Protein AF-A0A8J4FFZ5-F1 (afdb_monomer_lite)

Radius of gyration: 35.69 Å; chains: 1; bounding box: 91×95×77 Å

pLDDT: mean 73.42, std 21.86, range [36.28, 98.69]

Organism: NCBI:txid1737510

Secondary structure (DSSP, 8-state):
-------------PPPP----------------------------------------PPPPEEEEEEEEEBPTT-HHHHHHHHHHHHHHHHHHHTSTT--EEEEEEEE-SS-TTEEEEEEEESSHHHHHHHHTSHHHHHHHHHHGGGBSS--EEEEEEEETTEEEEE----SS--S--GGGGS---TTS-------------GGG--HHHHHHHHHHHHHHHHGGGS-------PPPPPPP---PPPPPPPPHHHHHHHHHHHHHHHHHHHHHHTT-

InterPro domains:
  IPR011008 Dimeric alpha-beta barrel [SSF54909] (64-157)

Foldseek 3Di:
DDDDDDDDDDDDDDDDDDDPPPPPPDDDDPDDPDDPDPDDPPDPPDPPPDPPDDDPDDWQKKKKKKKKFAFDPPLQVVLVVLLVVLVVVVVVCVPDPPLFWDDWDKDQDPVRNRMIMIITMGSDVVSVVCSCPPPVNVVSVVSNVVGTPDPIDMWMFIDTPNDTHDTPPPPDPPDPDDPVVLPDPDPPPCDDPPPPPPPVPPPVPPPVVVVVVVVVVVVVVVVVVPPDDDDDDDDDDDDDDDDDDDDDDDDDPVVVVVVVVVVCCVPVVVVVVVVVD

Sequence (277 aa):
QVLSRQPSHLRSAEALPKRNISISSSRLHPQQMAAIGTGRCSLPSRQRLSVVAAHRVRSQKQVAVSRTLIAKKDHEAQVASLAGEIMKWTEQESQVAGKGIVAFDCVRDGWEANTFHFWERYVSTEAFGAHTTAPQMVELLEKLQPHLEKPIGMSLYTYENGRIGPVAIQAGPKGEGGLDDATGASGAAGGASYKQTSGAFDLTKVDEHEEARREQLLLSSMGQAAAGKGAGTHQSVEKADEKAKARSPLPSLQAVLSFADAVKESVLGPLCKLLRH

Structure (mmCIF, N/CA/C/O backbone):
data_AF-A0A8J4FFZ5-F1
#
_entry.id   AF-A0A8J4FFZ5-F1
#
loop_
_atom_site.group_PDB
_atom_site.id
_atom_site.type_symbol
_atom_site.label_atom_id
_atom_site.label_alt_id
_atom_site.label_comp_id
_atom_site.label_asym_id
_atom_site.label_entity_id
_atom_site.label_seq_id
_atom_site.pdbx_PDB_ins_code
_atom_site.Cartn_x
_atom_site.Cartn_y
_atom_site.Cartn_z
_atom_site.occupancy
_atom_site.B_iso_or_equiv
_atom_site.auth_seq_id
_atom_site.auth_comp_id
_atom_site.auth_asym_id
_atom_site.auth_atom_id
_atom_site.pdbx_PDB_model_num
ATOM 1 N N . GLN A 1 1 ? -33.630 51.145 7.020 1.00 48.03 1 GLN A N 1
ATOM 2 C CA . GLN A 1 1 ? -32.974 51.543 5.754 1.00 48.03 1 GLN A CA 1
ATOM 3 C C . GLN A 1 1 ? -32.181 50.326 5.285 1.00 48.03 1 GLN A C 1
ATOM 5 O O . GLN A 1 1 ? -31.173 50.020 5.892 1.00 48.03 1 GLN A O 1
ATOM 10 N N . VAL A 1 2 ? -32.778 49.365 4.576 1.00 45.41 2 VAL A N 1
ATOM 11 C CA . VAL A 1 2 ? -33.038 49.316 3.119 1.00 45.41 2 VAL A CA 1
ATOM 12 C C . VAL A 1 2 ? -31.797 49.644 2.288 1.00 45.41 2 VAL A C 1
ATOM 14 O O . VAL A 1 2 ? -31.450 50.813 2.186 1.00 45.41 2 VAL A O 1
ATOM 17 N N . LEU A 1 3 ? -31.189 48.599 1.707 1.00 49.31 3 LEU A N 1
ATOM 18 C CA . LEU A 1 3 ? -30.696 48.454 0.318 1.00 49.31 3 LEU A CA 1
ATOM 19 C C . LEU A 1 3 ? -29.832 47.171 0.281 1.00 49.31 3 LEU A C 1
ATOM 21 O O . LEU A 1 3 ? -28.784 47.108 0.904 1.00 49.31 3 LEU A O 1
ATOM 25 N N . SER A 1 4 ? -30.341 46.033 -0.201 1.00 53.19 4 SER A N 1
ATOM 26 C CA . SER A 1 4 ? -30.491 45.674 -1.622 1.00 53.19 4 SER A CA 1
ATOM 27 C C . SER A 1 4 ? -29.160 45.644 -2.376 1.00 53.19 4 SER A C 1
ATOM 29 O O . SER A 1 4 ? -28.629 46.698 -2.717 1.00 53.19 4 SER A O 1
ATOM 31 N N . ARG A 1 5 ? -28.680 44.431 -2.694 1.00 52.09 5 ARG A N 1
ATOM 32 C CA . ARG A 1 5 ? -28.385 43.989 -4.073 1.00 52.09 5 ARG A CA 1
ATOM 33 C C . ARG A 1 5 ? -27.867 42.547 -4.095 1.00 52.09 5 ARG A C 1
ATOM 35 O O . ARG A 1 5 ? -26.777 42.256 -3.618 1.00 52.09 5 ARG A O 1
ATOM 42 N N . GLN A 1 6 ? -28.661 41.664 -4.700 1.00 48.53 6 GLN A N 1
ATOM 43 C CA . GLN A 1 6 ? -28.165 40.446 -5.344 1.00 48.53 6 GLN A CA 1
ATOM 44 C C . GLN A 1 6 ? -27.408 40.808 -6.631 1.00 48.53 6 GLN A C 1
ATOM 46 O O . GLN A 1 6 ? -27.657 41.869 -7.214 1.00 48.53 6 GLN A O 1
ATOM 51 N N . PRO A 1 7 ? -26.586 39.879 -7.138 1.00 58.12 7 PRO A N 1
ATOM 52 C CA . PRO A 1 7 ? -26.790 39.485 -8.524 1.00 58.12 7 PRO A CA 1
ATOM 53 C C . PRO A 1 7 ? -26.865 37.968 -8.723 1.00 58.12 7 PRO A C 1
ATOM 55 O O . PRO A 1 7 ? -26.019 37.183 -8.303 1.00 58.12 7 PRO A O 1
ATOM 58 N N . SER A 1 8 ? -27.917 37.616 -9.446 1.00 50.00 8 SER A N 1
ATOM 59 C CA . SER A 1 8 ? -28.197 36.380 -10.153 1.00 50.00 8 SER A CA 1
ATOM 60 C C . SER A 1 8 ? -27.184 36.093 -11.266 1.00 50.00 8 SER A C 1
ATOM 62 O O . SER A 1 8 ? -27.054 36.890 -12.195 1.00 50.00 8 SER A O 1
ATOM 64 N N . HIS A 1 9 ? -26.593 34.897 -11.263 1.00 50.88 9 HIS A N 1
ATOM 65 C CA . HIS A 1 9 ? -26.086 34.266 -12.482 1.00 50.88 9 HIS A CA 1
ATOM 66 C C . HIS A 1 9 ? -26.632 32.842 -12.610 1.00 50.88 9 HIS A C 1
ATOM 68 O O . HIS A 1 9 ? -26.041 31.861 -12.174 1.00 50.88 9 HIS A O 1
ATOM 74 N N . LEU A 1 10 ? -27.796 32.776 -13.257 1.00 48.72 10 LEU A N 1
ATOM 75 C CA . LEU A 1 10 ? -28.249 31.644 -14.056 1.00 48.72 10 LEU A CA 1
ATOM 76 C C . LEU A 1 10 ? -27.268 31.440 -15.218 1.00 48.72 10 LEU A C 1
ATOM 78 O O . LEU A 1 10 ? -27.151 32.323 -16.069 1.00 48.72 10 LEU A O 1
ATOM 82 N N . ARG A 1 11 ? -26.618 30.275 -15.299 1.00 47.22 11 ARG A N 1
ATOM 83 C CA . ARG A 1 11 ? -26.102 29.741 -16.566 1.00 47.22 11 ARG A CA 1
ATOM 84 C C . ARG A 1 11 ? -26.317 28.231 -16.655 1.00 47.22 11 ARG A C 1
ATOM 86 O O . ARG A 1 11 ? -25.696 27.455 -15.945 1.00 47.22 11 ARG A O 1
ATOM 93 N N . SER A 1 12 ? -27.225 27.909 -17.572 1.00 44.62 12 SER A N 1
ATOM 94 C CA . SER A 1 12 ? -27.163 26.834 -18.563 1.00 44.62 12 SER A CA 1
ATOM 95 C C . SER A 1 12 ? -27.012 25.396 -18.073 1.00 44.62 12 SER A C 1
ATOM 97 O O . SER A 1 12 ? -25.917 24.887 -17.867 1.00 44.62 12 SER A O 1
ATOM 99 N N . ALA A 1 13 ? -28.160 24.715 -18.033 1.00 45.59 13 ALA A N 1
ATOM 100 C CA . ALA A 1 13 ? -28.254 23.272 -18.172 1.00 45.59 13 ALA A CA 1
ATOM 101 C C . ALA A 1 13 ? -27.730 22.855 -19.556 1.00 45.59 13 ALA A C 1
ATOM 103 O O . ALA A 1 13 ? -28.338 23.168 -20.582 1.00 45.59 13 ALA A O 1
ATOM 104 N N . GLU A 1 14 ? -26.593 22.167 -19.576 1.00 50.50 14 GLU A N 1
ATOM 105 C CA . GLU A 1 14 ? -26.046 21.536 -20.771 1.00 50.50 14 GLU A CA 1
ATOM 106 C C . GLU A 1 14 ? -26.671 20.144 -20.932 1.00 50.50 14 GLU A C 1
ATOM 108 O O . GLU A 1 14 ? -26.666 19.310 -20.023 1.00 50.50 14 GLU A O 1
ATOM 113 N N . ALA A 1 15 ? -27.296 19.935 -22.086 1.00 49.12 15 ALA A N 1
ATOM 114 C CA . ALA A 1 15 ? -28.036 18.736 -22.428 1.00 49.12 15 ALA A CA 1
ATOM 115 C C . ALA A 1 15 ? -27.091 17.542 -22.645 1.00 49.12 15 ALA A C 1
ATOM 117 O O . ALA A 1 15 ? -26.240 17.550 -23.531 1.00 49.12 15 ALA A O 1
ATOM 118 N N . LEU A 1 16 ? -27.295 16.481 -21.865 1.00 55.34 16 LEU A N 1
ATOM 119 C CA . LEU A 1 16 ? -26.649 15.184 -22.055 1.00 55.34 16 LEU A CA 1
ATOM 120 C C . LEU A 1 16 ? -27.113 14.526 -23.372 1.00 55.34 16 LEU A C 1
ATOM 122 O O . LEU A 1 16 ? -28.322 14.395 -23.596 1.00 55.34 16 LEU A O 1
ATOM 126 N N . PRO A 1 17 ? -26.198 14.031 -24.226 1.00 57.34 17 PRO A N 1
ATOM 127 C CA . PRO A 1 17 ? -26.570 13.248 -25.396 1.00 57.34 17 PRO A CA 1
ATOM 128 C C . PRO A 1 17 ? -27.047 11.849 -24.977 1.00 57.34 17 PRO A C 1
ATOM 130 O O . PRO A 1 17 ? -26.294 11.044 -24.427 1.00 57.34 17 PRO A O 1
ATOM 133 N N . LYS A 1 18 ? -28.311 11.540 -25.286 1.00 53.31 18 LYS A N 1
ATOM 134 C CA . LYS A 1 18 ? -28.883 10.189 -25.199 1.00 53.31 18 LYS A CA 1
ATOM 135 C C . LYS A 1 18 ? -28.132 9.263 -26.161 1.00 53.31 18 LYS A C 1
ATOM 137 O O . LYS A 1 18 ? -28.370 9.284 -27.367 1.00 53.31 18 LYS A O 1
ATOM 142 N N . ARG A 1 19 ? -27.221 8.440 -25.637 1.00 50.22 19 ARG A N 1
ATOM 143 C CA . ARG A 1 19 ? -26.627 7.327 -26.389 1.00 50.22 19 ARG A CA 1
ATOM 144 C C . ARG A 1 19 ? -27.656 6.201 -26.498 1.00 50.22 19 ARG A C 1
ATOM 146 O O . ARG A 1 19 ? -27.961 5.533 -25.516 1.00 50.22 19 ARG A O 1
ATOM 153 N N . ASN A 1 20 ? -28.180 6.011 -27.707 1.00 44.06 20 ASN A N 1
ATOM 154 C CA . ASN A 1 20 ? -28.927 4.824 -28.112 1.00 44.06 20 ASN A CA 1
ATOM 155 C C . ASN A 1 20 ? -27.996 3.605 -28.053 1.00 44.06 20 ASN A C 1
ATOM 157 O O . ASN A 1 20 ? -27.170 3.404 -28.941 1.00 44.06 20 ASN A O 1
ATOM 161 N N . ILE A 1 21 ? -28.129 2.788 -27.009 1.00 44.31 21 ILE A N 1
ATOM 162 C CA . ILE A 1 21 ? -27.531 1.453 -26.963 1.00 44.31 21 ILE A CA 1
ATOM 163 C C . ILE A 1 21 ? -28.495 0.520 -27.700 1.00 44.31 21 ILE A C 1
ATOM 165 O O . ILE A 1 21 ? -29.467 0.020 -27.140 1.00 44.31 21 ILE A O 1
ATOM 169 N N . SER A 1 22 ? -28.243 0.331 -28.994 1.00 44.94 22 SER A N 1
ATOM 170 C CA . SER A 1 22 ? -28.874 -0.718 -29.793 1.00 44.94 22 SER A CA 1
ATOM 171 C C . SER A 1 22 ? -28.268 -2.064 -29.391 1.00 44.94 22 SER A C 1
ATOM 173 O O . SER A 1 22 ? -27.228 -2.461 -29.914 1.00 44.94 22 SER A O 1
ATOM 175 N N . ILE A 1 23 ? -28.915 -2.766 -28.461 1.00 42.19 23 ILE A N 1
ATOM 176 C CA . ILE A 1 23 ? -28.622 -4.170 -28.158 1.00 42.19 23 ILE A CA 1
ATOM 177 C C . ILE A 1 23 ? -29.220 -5.010 -29.290 1.00 42.19 23 ILE A C 1
ATOM 179 O O . ILE A 1 23 ? -30.418 -5.292 -29.326 1.00 42.19 23 ILE A O 1
ATOM 183 N N . SER A 1 24 ? -28.381 -5.383 -30.252 1.00 40.72 24 SER A N 1
ATOM 184 C CA . SER A 1 24 ? -28.707 -6.364 -31.282 1.00 40.72 24 SER A CA 1
ATOM 185 C C . SER A 1 24 ? -28.783 -7.753 -30.644 1.00 40.72 24 SER A C 1
ATOM 187 O O . SER A 1 24 ? -27.795 -8.470 -30.504 1.00 40.72 24 SER A O 1
ATOM 189 N N . SER A 1 25 ? -30.001 -8.120 -30.241 1.00 42.28 25 SER A N 1
ATOM 190 C CA . SER A 1 25 ? -30.384 -9.471 -29.830 1.00 42.28 25 SER A CA 1
ATOM 191 C C . SER A 1 25 ? -30.153 -10.437 -30.996 1.00 42.28 25 SER A C 1
ATOM 193 O O . SER A 1 25 ? -30.940 -10.518 -31.943 1.00 42.28 25 SER A O 1
ATOM 195 N N . SER A 1 26 ? -29.014 -11.126 -30.972 1.00 45.81 26 SER A N 1
ATOM 196 C CA . SER A 1 26 ? -28.704 -12.193 -31.915 1.00 45.81 26 SER A CA 1
ATOM 197 C C . SER A 1 26 ? -29.514 -13.422 -31.509 1.00 45.81 26 SER A C 1
ATOM 199 O O . SER A 1 26 ? -29.306 -14.014 -30.453 1.00 45.81 26 SER A O 1
ATOM 201 N N . ARG A 1 27 ? -30.475 -13.773 -32.367 1.00 44.97 27 ARG A N 1
ATOM 202 C CA . ARG A 1 27 ? -31.289 -14.989 -32.303 1.00 44.97 27 ARG A CA 1
ATOM 203 C C . ARG A 1 27 ? -30.407 -16.217 -32.079 1.00 44.97 27 ARG A C 1
ATOM 205 O O . ARG A 1 27 ? -29.682 -16.636 -32.983 1.00 44.97 27 ARG A O 1
ATOM 212 N N . LEU A 1 28 ? -30.549 -16.825 -30.906 1.00 40.19 28 LEU A N 1
ATOM 213 C CA . LEU A 1 28 ? -30.152 -18.205 -30.666 1.00 40.19 28 LEU A CA 1
ATOM 214 C C . LEU A 1 28 ? -30.977 -19.101 -31.596 1.00 40.19 28 LEU A C 1
ATOM 216 O O . LEU A 1 28 ? -32.194 -19.221 -31.454 1.00 40.19 28 LEU A O 1
ATOM 220 N N . HIS A 1 29 ? -30.307 -19.692 -32.581 1.00 39.81 29 HIS A N 1
ATOM 221 C CA . HIS A 1 29 ? -30.846 -20.815 -33.332 1.00 39.81 29 HIS A CA 1
ATOM 222 C C . HIS A 1 29 ? -30.808 -22.061 -32.435 1.00 39.81 29 HIS A C 1
ATOM 224 O O . HIS A 1 29 ? -29.745 -22.375 -31.895 1.00 39.81 29 HIS A O 1
ATOM 230 N N . PRO A 1 30 ? -31.913 -22.811 -32.294 1.00 49.06 30 PRO A N 1
ATOM 231 C CA . PRO A 1 30 ? -31.882 -24.136 -31.698 1.00 49.06 30 PRO A CA 1
ATOM 232 C C . PRO A 1 30 ? -31.347 -25.119 -32.746 1.00 49.06 30 PRO A C 1
ATOM 234 O O . PRO A 1 30 ? -32.108 -25.720 -33.503 1.00 49.06 30 PRO A O 1
ATOM 237 N N . GLN A 1 31 ? -30.022 -25.255 -32.836 1.00 44.53 31 GLN A N 1
ATOM 238 C CA . GLN A 1 31 ? -29.402 -26.262 -33.693 1.00 44.53 31 GLN A CA 1
ATOM 239 C C . GLN A 1 31 ? -29.127 -27.535 -32.884 1.00 44.53 31 GLN A C 1
ATOM 241 O O . GLN A 1 31 ? -28.187 -27.618 -32.105 1.00 44.53 31 GLN A O 1
ATOM 246 N N . GLN A 1 32 ? -30.033 -28.495 -33.077 1.00 44.25 32 GLN A N 1
ATOM 247 C CA . GLN A 1 32 ? -29.782 -29.934 -33.180 1.00 44.25 32 GLN A CA 1
ATOM 248 C C . GLN A 1 32 ? -28.820 -30.563 -32.156 1.00 44.25 32 GLN A C 1
ATOM 250 O O . GLN A 1 32 ? -27.608 -30.622 -32.338 1.00 44.25 32 GLN A O 1
ATOM 255 N N . MET A 1 33 ? -29.427 -31.195 -31.149 1.00 44.69 33 MET A N 1
ATOM 256 C CA . MET A 1 33 ? -28.855 -32.330 -30.423 1.00 44.69 33 MET A CA 1
ATOM 257 C C . MET A 1 33 ? -28.586 -33.475 -31.413 1.00 44.69 33 MET A C 1
ATOM 259 O O . MET A 1 33 ? -29.479 -34.264 -31.724 1.00 44.69 33 MET A O 1
ATOM 263 N N . ALA A 1 34 ? -27.363 -33.549 -31.933 1.00 45.81 34 ALA A N 1
ATOM 264 C CA . ALA A 1 34 ? -26.887 -34.686 -32.705 1.00 45.81 34 ALA A CA 1
ATOM 265 C C . ALA A 1 34 ? -26.174 -35.680 -31.777 1.00 45.81 34 ALA A C 1
ATOM 267 O O . ALA A 1 34 ? -25.195 -35.354 -31.111 1.00 45.81 34 ALA A O 1
ATOM 268 N N . ALA A 1 35 ? -26.745 -36.882 -31.752 1.00 46.56 35 ALA A N 1
ATOM 269 C CA . ALA A 1 35 ? -26.226 -38.169 -31.312 1.00 46.56 35 ALA A CA 1
ATOM 270 C C . ALA A 1 35 ? -24.746 -38.224 -30.885 1.00 46.56 35 ALA A C 1
ATOM 272 O O . ALA A 1 35 ? -23.829 -37.994 -31.674 1.00 46.56 35 ALA A O 1
ATOM 273 N N . ILE A 1 36 ? -24.541 -38.684 -29.647 1.00 46.84 36 ILE A N 1
ATOM 274 C CA . ILE A 1 36 ? -23.272 -39.186 -29.115 1.00 46.84 36 ILE A CA 1
ATOM 275 C C . ILE A 1 36 ? -22.910 -40.452 -29.901 1.00 46.84 36 ILE A C 1
ATOM 277 O O . ILE A 1 36 ? -23.232 -41.576 -29.523 1.00 46.84 36 ILE A O 1
ATOM 281 N N . GLY A 1 37 ? -22.287 -40.251 -31.058 1.00 42.19 37 GLY A N 1
ATOM 282 C CA . GLY A 1 37 ? -21.585 -41.293 -31.780 1.00 42.19 37 GLY A CA 1
ATOM 283 C C . GLY A 1 37 ? -20.295 -41.619 -31.040 1.00 42.19 37 GLY A C 1
ATOM 284 O O . GLY A 1 37 ? -19.511 -40.730 -30.712 1.00 42.19 37 GLY A O 1
ATOM 285 N N . THR A 1 38 ? -20.065 -42.906 -30.805 1.00 52.16 38 THR A N 1
ATOM 286 C CA . THR A 1 38 ? -18.801 -43.518 -30.379 1.00 52.16 38 THR A CA 1
ATOM 287 C C . THR A 1 38 ? -17.712 -43.326 -31.446 1.00 52.16 38 THR A C 1
ATOM 289 O O . THR A 1 38 ? -17.243 -44.276 -32.075 1.00 52.16 38 THR A O 1
ATOM 292 N N . GLY A 1 39 ? -17.338 -42.071 -31.693 1.00 41.47 39 GLY A N 1
ATOM 293 C CA . GLY A 1 39 ? -16.244 -41.673 -32.563 1.00 41.47 39 GLY A CA 1
ATOM 294 C C . GLY A 1 39 ? -14.927 -41.876 -31.832 1.00 41.47 39 GLY A C 1
ATOM 295 O O . GLY A 1 39 ? -14.607 -41.161 -30.887 1.00 41.47 39 GLY A O 1
ATOM 296 N N . ARG A 1 40 ? -14.164 -42.879 -32.264 1.00 45.56 40 ARG A N 1
ATOM 297 C CA . ARG A 1 40 ? -12.776 -43.090 -31.848 1.00 45.56 40 ARG A CA 1
ATOM 298 C C . ARG A 1 40 ? -11.997 -41.794 -32.091 1.00 45.56 40 ARG A C 1
ATOM 300 O O . ARG A 1 40 ? -11.837 -41.395 -33.241 1.00 45.56 40 ARG A O 1
ATOM 307 N N . CYS A 1 41 ? -11.504 -41.159 -31.029 1.00 43.56 41 CYS A N 1
ATOM 308 C CA . CYS A 1 41 ? -10.546 -40.063 -31.124 1.00 43.56 41 CYS A CA 1
ATOM 309 C C . CYS A 1 41 ? -9.277 -40.577 -31.822 1.00 43.56 41 CYS A C 1
ATOM 311 O O . CYS A 1 41 ? -8.391 -41.139 -31.179 1.00 43.56 41 CYS A O 1
ATOM 313 N N . SER A 1 42 ? -9.184 -40.421 -33.143 1.00 51.25 42 SER A N 1
ATOM 314 C CA . SER A 1 42 ? -7.918 -40.558 -33.851 1.00 51.25 42 SER A CA 1
ATOM 315 C C . SER A 1 42 ? -7.045 -39.386 -33.423 1.00 51.25 42 SER A C 1
ATOM 317 O O . SER A 1 42 ? -7.251 -38.256 -33.867 1.00 51.25 42 SER A O 1
ATOM 319 N N . LEU A 1 43 ? -6.108 -39.642 -32.511 1.00 55.75 43 LEU A N 1
ATOM 320 C CA . LEU A 1 43 ? -5.067 -38.684 -32.165 1.00 55.75 43 LEU A CA 1
ATOM 321 C C . LEU A 1 43 ? -4.360 -38.284 -33.471 1.00 55.75 43 LEU A C 1
ATOM 323 O O . LEU A 1 43 ? -3.820 -39.171 -34.140 1.00 55.75 43 LEU A O 1
ATOM 327 N N . PRO A 1 44 ? -4.374 -37.001 -33.874 1.00 58.06 44 PRO A N 1
ATOM 328 C CA . PRO A 1 44 ? -3.609 -36.573 -35.030 1.00 58.06 44 PRO A CA 1
ATOM 329 C C . PRO A 1 44 ? -2.144 -36.948 -34.794 1.00 58.06 44 PRO A C 1
ATOM 331 O O . PRO A 1 44 ? -1.590 -36.724 -33.714 1.00 58.06 44 PRO A O 1
ATOM 334 N N . SER A 1 45 ? -1.545 -37.587 -35.798 1.00 62.66 45 SER A N 1
ATOM 335 C CA . SER A 1 45 ? -0.134 -37.967 -35.845 1.00 62.66 45 SER A CA 1
ATOM 336 C C . SER A 1 45 ? 0.744 -36.876 -35.233 1.00 62.66 45 SER A C 1
ATOM 338 O O . SER A 1 45 ? 0.598 -35.719 -35.623 1.00 62.66 45 SER A O 1
ATOM 340 N N . ARG A 1 46 ? 1.639 -37.249 -34.304 1.00 56.22 46 ARG A N 1
ATOM 341 C CA . ARG A 1 46 ? 2.629 -36.392 -33.622 1.00 56.22 46 ARG A CA 1
ATOM 342 C C . ARG A 1 46 ? 3.266 -35.363 -34.572 1.00 56.22 46 ARG A C 1
ATOM 344 O O . ARG A 1 46 ? 4.349 -35.595 -35.106 1.00 56.22 46 ARG A O 1
ATOM 351 N N . GLN A 1 47 ? 2.640 -34.205 -34.746 1.00 56.72 47 GLN A N 1
ATOM 352 C CA . GLN A 1 47 ? 3.304 -33.046 -35.315 1.00 56.72 47 GLN A CA 1
ATOM 353 C C . GLN A 1 47 ? 4.212 -32.512 -34.211 1.00 56.72 47 GLN A C 1
ATOM 355 O O . GLN A 1 47 ? 3.754 -32.069 -33.158 1.00 56.72 47 GLN A O 1
ATOM 360 N N . ARG A 1 48 ? 5.524 -32.666 -34.408 1.00 60.97 48 ARG A N 1
ATOM 361 C CA . ARG A 1 48 ? 6.539 -32.065 -33.542 1.00 60.97 48 ARG A CA 1
ATOM 362 C C . ARG A 1 48 ? 6.317 -30.554 -33.560 1.00 60.97 48 ARG A C 1
ATOM 364 O O . ARG A 1 48 ? 6.556 -29.924 -34.583 1.00 60.97 48 ARG A O 1
ATOM 371 N N . LEU A 1 49 ? 5.885 -29.989 -32.434 1.00 59.59 49 LEU A N 1
ATOM 372 C CA . LEU A 1 49 ? 5.968 -28.552 -32.187 1.00 59.59 49 LEU A CA 1
ATOM 373 C C . LEU A 1 49 ? 7.442 -28.144 -32.325 1.00 59.59 49 LEU A C 1
ATOM 375 O O . LEU A 1 49 ? 8.260 -28.474 -31.465 1.00 59.59 49 LEU A O 1
ATOM 379 N N . SER A 1 50 ? 7.802 -27.486 -33.427 1.00 62.72 50 SER A N 1
ATOM 380 C CA . SER A 1 50 ? 9.105 -26.847 -33.574 1.00 62.72 50 SER A CA 1
ATOM 381 C C . SER A 1 50 ? 9.015 -25.454 -32.960 1.00 62.72 50 SER A C 1
ATOM 383 O O . SER A 1 50 ? 8.336 -24.561 -33.460 1.00 62.72 50 SER A O 1
ATOM 385 N N . VAL A 1 51 ? 9.681 -25.262 -31.824 1.00 62.31 51 VAL A N 1
ATOM 386 C CA . VAL A 1 51 ? 9.874 -23.925 -31.257 1.00 62.31 51 VAL A CA 1
ATOM 387 C C . VAL A 1 51 ? 10.884 -23.208 -32.153 1.00 62.31 51 VAL A C 1
ATOM 389 O O . VAL A 1 51 ? 12.076 -23.490 -32.083 1.00 62.31 51 VAL A O 1
ATOM 392 N N . VAL A 1 52 ? 10.404 -22.333 -33.040 1.00 68.25 52 VAL A N 1
ATOM 393 C CA . VAL A 1 52 ? 11.244 -21.638 -34.039 1.00 68.25 52 VAL A CA 1
ATOM 394 C C . VAL A 1 52 ? 12.049 -20.490 -33.410 1.00 68.25 52 VAL A C 1
ATOM 396 O O . VAL A 1 52 ? 13.127 -20.161 -33.893 1.00 68.25 52 VAL A O 1
ATOM 399 N N . ALA A 1 53 ? 11.581 -19.922 -32.294 1.00 53.97 53 ALA A N 1
ATOM 400 C CA . ALA A 1 53 ? 12.333 -18.956 -31.497 1.00 53.97 53 ALA A CA 1
ATOM 401 C C . ALA A 1 53 ? 11.788 -18.887 -30.062 1.00 53.97 53 ALA A C 1
ATOM 403 O O . ALA A 1 53 ? 10.605 -18.628 -29.851 1.00 53.97 53 ALA A O 1
ATOM 404 N N . ALA A 1 54 ? 12.652 -19.086 -29.065 1.00 58.69 54 ALA A N 1
ATOM 405 C CA . ALA A 1 54 ? 12.337 -18.803 -27.669 1.00 58.69 54 ALA A CA 1
ATOM 406 C C . ALA A 1 54 ? 12.881 -17.412 -27.322 1.00 58.69 54 ALA A C 1
ATOM 408 O O . ALA A 1 54 ? 14.070 -17.248 -27.051 1.00 58.69 54 ALA A O 1
ATOM 409 N N . HIS A 1 55 ? 12.025 -16.390 -27.353 1.00 63.19 55 HIS A N 1
ATOM 410 C CA . HIS A 1 55 ? 12.421 -15.066 -26.886 1.00 63.19 55 HIS A CA 1
ATOM 411 C C . HIS A 1 55 ? 12.372 -15.048 -25.356 1.00 63.19 55 HIS A C 1
ATOM 413 O O . HIS A 1 55 ? 11.297 -15.129 -24.757 1.00 63.19 55 HIS A O 1
ATOM 419 N N . ARG A 1 56 ? 13.536 -14.948 -24.703 1.00 63.72 56 ARG A N 1
ATOM 420 C CA . ARG A 1 56 ? 13.609 -14.758 -23.251 1.00 63.72 56 ARG A CA 1
ATOM 421 C C . ARG A 1 56 ? 13.088 -13.361 -22.929 1.00 63.72 56 ARG A C 1
ATOM 423 O O . ARG A 1 56 ? 13.840 -12.390 -22.950 1.00 63.72 56 ARG A O 1
ATOM 430 N N . VAL A 1 57 ? 11.795 -13.258 -22.641 1.00 68.94 57 VAL A N 1
ATOM 431 C CA . VAL A 1 57 ? 11.217 -12.040 -22.072 1.00 68.94 57 VAL A CA 1
ATOM 432 C C . VAL A 1 57 ? 11.922 -11.812 -20.739 1.00 68.94 57 VAL A C 1
ATOM 434 O O . VAL A 1 57 ? 11.863 -12.657 -19.844 1.00 68.94 57 VAL A O 1
ATOM 437 N N . ARG A 1 58 ? 12.676 -10.713 -20.628 1.00 74.38 58 ARG A N 1
ATOM 438 C CA . ARG A 1 58 ? 13.258 -10.316 -19.344 1.00 74.38 58 ARG A CA 1
ATOM 439 C C . ARG A 1 58 ? 12.098 -10.110 -18.383 1.00 74.38 58 ARG A C 1
ATOM 441 O O . ARG A 1 58 ? 11.186 -9.343 -18.679 1.00 74.38 58 ARG A O 1
ATOM 448 N N . SER A 1 59 ? 12.123 -10.824 -17.265 1.00 77.00 59 SER A N 1
ATOM 449 C CA . SER A 1 59 ? 11.111 -10.673 -16.234 1.00 77.00 59 SER A CA 1
ATOM 450 C C . SER A 1 59 ? 11.119 -9.234 -15.748 1.00 77.00 59 SER A C 1
ATOM 452 O O . SER A 1 59 ? 12.143 -8.752 -15.259 1.00 77.00 59 SER A O 1
ATOM 454 N N . GLN A 1 60 ? 10.002 -8.537 -15.921 1.00 85.94 60 GLN A N 1
ATOM 455 C CA . GLN A 1 60 ? 9.876 -7.176 -15.434 1.00 85.94 60 GLN A CA 1
ATOM 456 C C . GLN A 1 60 ? 9.864 -7.217 -13.906 1.00 85.94 60 GLN A C 1
ATOM 458 O O . GLN A 1 60 ? 9.005 -7.860 -13.302 1.00 85.94 60 GLN A O 1
ATOM 463 N N . LYS A 1 61 ? 10.847 -6.557 -13.297 1.00 91.94 61 LYS A N 1
ATOM 464 C CA . LYS A 1 61 ? 10.915 -6.382 -11.851 1.00 91.94 61 LYS A CA 1
ATOM 465 C C . LYS A 1 61 ? 9.833 -5.402 -11.425 1.00 91.94 61 LYS A C 1
ATOM 467 O O . LYS A 1 61 ? 9.819 -4.272 -11.897 1.00 91.94 61 LYS A O 1
ATOM 472 N N . GLN A 1 62 ? 8.941 -5.857 -10.560 1.00 95.31 62 GLN A N 1
ATOM 473 C CA . GLN A 1 62 ? 7.863 -5.065 -9.982 1.00 95.31 62 GLN A CA 1
ATOM 474 C C . GLN A 1 62 ? 8.138 -4.808 -8.500 1.00 95.31 62 GLN A C 1
ATOM 476 O O . GLN A 1 62 ? 8.992 -5.454 -7.883 1.00 95.31 62 GLN A O 1
ATOM 481 N N . VAL A 1 63 ? 7.392 -3.868 -7.933 1.00 95.88 63 VAL A N 1
ATOM 482 C CA . VAL A 1 63 ? 7.366 -3.603 -6.493 1.00 95.88 63 VAL A CA 1
ATOM 483 C C . VAL A 1 63 ? 6.046 -4.125 -5.952 1.00 95.88 63 VAL A C 1
ATOM 485 O O . VAL A 1 63 ? 4.997 -3.804 -6.504 1.00 95.88 63 VAL A O 1
ATOM 488 N N . ALA A 1 64 ? 6.100 -4.931 -4.896 1.00 97.31 64 ALA A N 1
ATOM 489 C CA . ALA A 1 64 ? 4.927 -5.304 -4.117 1.00 97.31 64 ALA A CA 1
ATOM 490 C C . ALA A 1 64 ? 4.978 -4.605 -2.759 1.00 97.31 64 ALA A C 1
ATOM 492 O O . ALA A 1 64 ? 6.049 -4.497 -2.160 1.00 97.31 64 ALA A O 1
ATOM 493 N N . VAL A 1 65 ? 3.836 -4.128 -2.280 1.00 97.44 65 VAL A N 1
ATOM 494 C CA . VAL A 1 65 ? 3.725 -3.402 -1.016 1.00 97.44 65 VAL A CA 1
ATOM 495 C C . VAL A 1 65 ? 2.613 -4.022 -0.191 1.00 97.44 65 VAL A C 1
ATOM 497 O O . VAL A 1 65 ? 1.520 -4.271 -0.692 1.00 97.44 65 VAL A O 1
ATOM 500 N N . SER A 1 66 ? 2.916 -4.273 1.078 1.00 97.44 66 SER A N 1
ATOM 501 C CA . SER A 1 66 ? 1.928 -4.626 2.090 1.00 97.44 66 SER A CA 1
ATOM 502 C C . SER A 1 66 ? 1.764 -3.432 3.020 1.00 97.44 66 SER A C 1
ATOM 504 O O . SER A 1 66 ? 2.742 -3.048 3.672 1.00 97.44 66 SER A O 1
ATOM 506 N N . ARG A 1 67 ? 0.560 -2.852 3.099 1.00 97.94 67 ARG A N 1
ATOM 507 C CA . ARG A 1 67 ? 0.229 -1.851 4.128 1.00 97.94 67 ARG A CA 1
ATOM 508 C C . ARG A 1 67 ? -0.708 -2.450 5.161 1.00 97.94 67 ARG A C 1
ATOM 510 O O . ARG A 1 67 ? -1.677 -3.109 4.804 1.00 97.94 67 ARG A O 1
ATOM 517 N N . THR A 1 68 ? -0.433 -2.194 6.430 1.00 98.44 68 THR A N 1
ATOM 518 C CA . THR A 1 68 ? -1.241 -2.670 7.551 1.00 98.44 68 THR A CA 1
ATOM 519 C C . THR A 1 68 ? -1.791 -1.477 8.314 1.00 98.44 68 THR A C 1
ATOM 521 O O . THR A 1 68 ? -1.035 -0.616 8.772 1.00 98.44 68 THR A O 1
ATOM 524 N N . LEU A 1 69 ? -3.112 -1.449 8.459 1.00 98.50 69 LEU A N 1
ATOM 525 C CA . LEU A 1 69 ? -3.841 -0.485 9.268 1.00 98.50 69 LEU A CA 1
ATOM 526 C C . LEU A 1 69 ? -4.417 -1.199 10.482 1.00 98.50 69 LEU A C 1
ATOM 528 O O . LEU A 1 69 ? -5.032 -2.251 10.336 1.00 98.50 69 LEU A O 1
ATOM 532 N N . ILE A 1 70 ? -4.263 -0.602 11.658 1.00 98.38 70 ILE A N 1
ATOM 533 C CA . ILE A 1 70 ? -4.884 -1.090 12.890 1.00 98.38 70 ILE A CA 1
ATOM 534 C C . ILE A 1 70 ? -5.832 0.006 13.358 1.00 98.38 70 ILE A C 1
ATOM 536 O O . ILE A 1 70 ? -5.385 1.082 13.759 1.00 98.38 70 ILE A O 1
ATOM 540 N N . ALA A 1 71 ? -7.135 -0.236 13.242 1.00 98.69 71 ALA A N 1
ATOM 541 C CA . ALA A 1 71 ? -8.168 0.696 13.663 1.00 98.69 71 ALA A CA 1
ATOM 542 C C . ALA A 1 71 ? -8.222 0.785 15.193 1.00 98.69 71 ALA A C 1
ATOM 544 O O . ALA A 1 71 ? -8.041 -0.214 15.897 1.00 98.69 71 ALA A O 1
ATOM 545 N N . LYS A 1 72 ? -8.516 1.983 15.707 1.00 98.62 72 LYS A N 1
ATOM 546 C CA . LYS A 1 72 ? -8.921 2.158 17.106 1.00 98.62 72 LYS A CA 1
ATOM 547 C C . LYS A 1 72 ? -10.210 1.378 17.366 1.00 98.62 72 LYS A C 1
ATOM 549 O O . LYS A 1 72 ? -11.005 1.145 16.455 1.00 98.62 72 LYS A O 1
ATOM 554 N N . LYS A 1 73 ? -10.438 1.046 18.635 1.00 98.06 73 LYS A N 1
ATOM 555 C CA . LYS A 1 73 ? -11.708 0.476 19.084 1.00 98.06 73 LYS A CA 1
ATOM 556 C C . LYS A 1 73 ? -12.874 1.388 18.674 1.00 98.06 73 LYS A C 1
ATOM 558 O O . LYS A 1 73 ? -12.778 2.602 18.852 1.00 98.06 73 LYS A O 1
ATOM 563 N N . ASP A 1 74 ? -13.936 0.796 18.134 1.00 98.00 74 ASP A N 1
ATOM 564 C CA . ASP A 1 74 ? -15.165 1.465 17.674 1.00 98.00 74 ASP A CA 1
ATOM 565 C C . ASP A 1 74 ? -14.984 2.366 16.428 1.00 98.00 74 ASP A C 1
ATOM 567 O O . ASP A 1 74 ? -15.892 3.113 16.055 1.00 98.00 74 ASP A O 1
ATOM 571 N N . HIS A 1 75 ? -13.815 2.316 15.773 1.00 98.62 75 HIS A N 1
ATOM 572 C CA . HIS A 1 75 ? -13.497 3.076 14.555 1.00 98.62 75 HIS A CA 1
ATOM 573 C C . HIS A 1 75 ? -13.393 2.190 13.295 1.00 98.62 75 HIS A C 1
ATOM 575 O O . HIS A 1 75 ? -13.017 2.662 12.218 1.00 98.62 75 HIS A O 1
ATOM 581 N N . GLU A 1 76 ? -13.710 0.898 13.397 1.00 98.19 76 GLU A N 1
ATOM 582 C CA . GLU A 1 76 ? -13.526 -0.086 12.327 1.00 98.19 76 GLU A CA 1
ATOM 583 C C . GLU A 1 76 ? -14.378 0.243 11.093 1.00 98.19 76 GLU A C 1
ATOM 585 O O . GLU A 1 76 ? -13.929 0.064 9.961 1.00 98.19 76 GLU A O 1
ATOM 590 N N . ALA A 1 77 ? -15.595 0.757 11.296 1.00 98.19 77 ALA A N 1
ATOM 591 C CA . ALA A 1 77 ? -16.499 1.130 10.210 1.00 98.19 77 ALA A CA 1
ATOM 592 C C . ALA A 1 77 ? -15.976 2.335 9.409 1.00 98.19 77 ALA A C 1
ATOM 594 O O . ALA A 1 77 ? -16.068 2.354 8.182 1.00 98.19 77 ALA A O 1
ATOM 595 N N . GLN A 1 78 ? -15.392 3.323 10.089 1.00 98.56 78 GLN A N 1
ATOM 596 C CA . GLN A 1 78 ? -14.811 4.513 9.469 1.00 98.56 78 GLN A CA 1
ATOM 597 C C . GLN A 1 78 ? -13.553 4.147 8.679 1.00 98.56 78 GLN A C 1
ATOM 599 O O . GLN A 1 78 ? -13.409 4.574 7.535 1.00 98.56 78 GLN A O 1
ATOM 604 N N . VAL A 1 79 ? -12.683 3.303 9.248 1.00 98.50 79 VAL A N 1
ATOM 605 C CA . VAL A 1 79 ? -11.502 2.784 8.541 1.00 98.50 79 VAL A CA 1
ATOM 606 C C . VAL A 1 79 ? -11.916 1.975 7.312 1.00 98.50 79 VAL A C 1
ATOM 608 O O . VAL A 1 79 ? -11.359 2.193 6.240 1.00 98.50 79 VAL A O 1
ATOM 611 N N . ALA A 1 80 ? -12.932 1.114 7.419 1.00 98.44 80 ALA A N 1
ATOM 612 C CA . ALA A 1 80 ? -13.456 0.366 6.276 1.00 98.44 80 ALA A CA 1
ATOM 613 C C . ALA A 1 80 ? -14.033 1.284 5.182 1.00 98.44 80 ALA A C 1
ATOM 615 O O . ALA A 1 80 ? -13.793 1.050 3.998 1.00 98.44 80 ALA A O 1
ATOM 616 N N . SER A 1 81 ? -14.756 2.344 5.563 1.00 98.50 81 SER A N 1
ATOM 617 C CA . SER A 1 81 ? -15.297 3.333 4.620 1.00 98.50 81 SER A CA 1
ATOM 618 C C . SER A 1 81 ? -14.183 4.054 3.859 1.00 98.50 81 SER A C 1
ATOM 620 O O . SER A 1 81 ? -14.194 4.076 2.629 1.00 98.50 81 SER A O 1
ATOM 622 N N . LEU A 1 82 ? -13.186 4.586 4.574 1.00 98.62 82 LEU A N 1
ATOM 623 C CA . LEU A 1 82 ? -12.044 5.279 3.969 1.00 98.62 82 LEU A CA 1
ATOM 624 C C . LEU A 1 82 ? -11.184 4.335 3.119 1.00 98.62 82 LEU A C 1
ATOM 626 O O . LEU A 1 82 ? -10.745 4.712 2.036 1.00 98.62 82 LEU A O 1
ATOM 630 N N . ALA A 1 83 ? -10.994 3.087 3.555 1.00 98.44 83 ALA A N 1
ATOM 631 C CA . ALA A 1 83 ? -10.335 2.065 2.749 1.00 98.44 83 ALA A CA 1
ATOM 632 C C . ALA A 1 83 ? -11.093 1.809 1.435 1.00 98.44 83 ALA A C 1
ATOM 634 O O . ALA A 1 83 ? -10.469 1.713 0.380 1.00 98.44 83 ALA A O 1
ATOM 635 N N . GLY A 1 84 ? -12.429 1.772 1.472 1.00 98.44 84 GLY A N 1
ATOM 636 C CA . GLY A 1 84 ? -13.270 1.676 0.278 1.00 98.44 84 GLY A CA 1
ATOM 637 C C . GLY A 1 84 ? -13.122 2.873 -0.669 1.00 98.44 84 GLY A C 1
ATOM 638 O O . GLY A 1 84 ? -13.069 2.691 -1.886 1.00 98.44 84 GLY A O 1
ATOM 639 N N . GLU A 1 85 ? -12.996 4.090 -0.136 1.00 98.56 85 GLU A N 1
ATOM 640 C CA . GLU A 1 85 ? -12.720 5.293 -0.935 1.00 98.56 85 GLU A CA 1
ATOM 641 C C . GLU A 1 85 ? -11.343 5.230 -1.611 1.00 98.56 85 GLU A C 1
ATOM 643 O O . GLU A 1 85 ? -11.244 5.487 -2.814 1.00 98.56 85 GLU A O 1
ATOM 648 N N . ILE A 1 86 ? -10.304 4.812 -0.875 1.00 98.50 86 ILE A N 1
ATOM 649 C CA . ILE A 1 86 ? -8.948 4.604 -1.411 1.00 98.50 86 ILE A CA 1
ATOM 650 C C . ILE A 1 86 ? -8.965 3.565 -2.536 1.00 98.50 86 ILE A C 1
ATOM 652 O O . ILE A 1 86 ? -8.377 3.800 -3.593 1.00 98.50 86 ILE A O 1
ATOM 656 N N . MET A 1 87 ? -9.654 2.439 -2.332 1.00 98.50 87 MET A N 1
ATOM 657 C CA . MET A 1 87 ? -9.798 1.378 -3.331 1.00 98.50 87 MET A CA 1
ATOM 658 C C . MET A 1 87 ? -10.474 1.896 -4.602 1.00 98.50 87 MET A C 1
ATOM 660 O O . MET A 1 87 ? -9.932 1.744 -5.694 1.00 98.50 87 MET A O 1
ATOM 664 N N . LYS A 1 88 ? -11.621 2.570 -4.464 1.00 98.56 88 LYS A N 1
ATOM 665 C CA . LYS A 1 88 ? -12.387 3.110 -5.593 1.00 98.56 88 LYS A CA 1
ATOM 666 C C . LYS A 1 88 ? -11.587 4.131 -6.400 1.00 98.56 88 LYS A C 1
ATOM 668 O O . LYS A 1 88 ? -11.617 4.111 -7.628 1.00 98.56 88 LYS A O 1
ATOM 673 N N . TRP A 1 89 ? -10.886 5.039 -5.724 1.00 98.44 89 TRP A N 1
ATOM 674 C CA . TRP A 1 89 ? -10.032 6.015 -6.398 1.00 98.44 89 TRP A CA 1
ATOM 675 C C . TRP A 1 89 ? -8.836 5.339 -7.082 1.00 98.44 89 TRP A C 1
ATOM 677 O O . TRP A 1 89 ? -8.539 5.631 -8.239 1.00 98.44 89 TRP A O 1
ATOM 687 N N . THR A 1 90 ? -8.189 4.383 -6.413 1.00 98.38 90 THR A N 1
ATOM 688 C CA . THR A 1 90 ? -7.041 3.664 -6.981 1.00 98.38 90 THR A CA 1
ATOM 689 C C . THR A 1 90 ? -7.433 2.815 -8.188 1.00 98.38 90 THR A C 1
ATOM 691 O O . THR A 1 90 ? -6.683 2.750 -9.159 1.00 98.38 90 THR A O 1
ATOM 694 N N . GLU A 1 91 ? -8.625 2.218 -8.182 1.00 98.19 91 GLU A N 1
ATOM 695 C CA . GLU A 1 91 ? -9.174 1.515 -9.339 1.00 98.19 91 GLU A CA 1
ATOM 696 C C . GLU A 1 91 ? -9.304 2.456 -10.545 1.00 98.19 91 GLU A C 1
ATOM 698 O O . GLU A 1 91 ? -8.869 2.104 -11.641 1.00 98.19 91 GLU A O 1
ATOM 703 N N . GLN A 1 92 ? -9.812 3.677 -10.351 1.00 98.25 92 GLN A N 1
ATOM 704 C CA . GLN A 1 92 ? -9.904 4.684 -11.415 1.00 98.25 92 GLN A CA 1
ATOM 705 C C . GLN A 1 92 ? -8.521 5.091 -11.936 1.00 98.25 92 GLN A C 1
ATOM 707 O O . GLN A 1 92 ? -8.305 5.129 -13.147 1.00 98.25 92 GLN A O 1
ATOM 712 N N . GLU A 1 93 ? -7.568 5.335 -11.034 1.00 97.94 93 GLU A N 1
ATOM 713 C CA . GLU A 1 93 ? -6.185 5.663 -11.395 1.00 97.94 93 GLU A CA 1
ATOM 714 C C . GLU A 1 93 ? -5.490 4.514 -12.135 1.00 97.94 93 GLU A C 1
ATOM 716 O O . GLU A 1 93 ? -4.702 4.761 -13.046 1.00 97.94 93 GLU A O 1
ATOM 721 N N . SER A 1 94 ? -5.802 3.257 -11.807 1.00 97.56 94 SER A N 1
ATOM 722 C CA . SER A 1 94 ? -5.212 2.090 -12.477 1.00 97.56 94 SER A CA 1
ATOM 723 C C . SER A 1 94 ? -5.563 2.010 -13.969 1.00 97.56 94 SER A C 1
ATOM 725 O O . SER A 1 94 ? -4.792 1.460 -14.755 1.00 97.56 94 SER A O 1
ATOM 727 N N . GLN A 1 95 ? -6.687 2.612 -14.380 1.00 97.62 95 GLN A N 1
ATOM 728 C CA . GLN A 1 95 ? -7.114 2.679 -15.781 1.00 97.62 95 GLN A CA 1
ATOM 729 C C . GLN A 1 95 ? -6.398 3.781 -16.574 1.00 97.62 95 GLN A C 1
ATOM 731 O O . GLN A 1 95 ? -6.462 3.805 -17.805 1.00 97.62 95 GLN A O 1
ATOM 736 N N . VAL A 1 96 ? -5.715 4.710 -15.899 1.00 97.56 96 VAL A N 1
ATOM 737 C CA . VAL A 1 96 ? -4.994 5.802 -16.554 1.00 97.56 96 VAL A CA 1
ATOM 738 C C . VAL A 1 96 ? -3.640 5.295 -17.051 1.00 97.56 96 VAL A C 1
ATOM 740 O O . VAL A 1 96 ? -2.784 4.840 -16.287 1.00 97.56 96 VAL A O 1
ATOM 743 N N . ALA A 1 97 ? -3.426 5.404 -18.364 1.00 97.19 97 ALA A N 1
ATOM 744 C CA . ALA A 1 97 ? -2.185 4.982 -19.001 1.00 97.19 97 ALA A CA 1
ATOM 745 C C . ALA A 1 97 ? -0.963 5.667 -18.360 1.00 97.19 97 ALA A C 1
ATOM 747 O O . ALA A 1 97 ? -0.937 6.881 -18.167 1.00 97.19 97 ALA A O 1
ATOM 748 N N . GLY A 1 98 ? 0.061 4.873 -18.041 1.00 95.81 98 GLY A N 1
ATOM 749 C CA . GLY A 1 98 ? 1.313 5.361 -17.457 1.00 95.81 98 GLY A CA 1
ATOM 750 C C . GLY A 1 98 ? 1.345 5.442 -15.927 1.00 95.81 98 GLY A C 1
ATOM 751 O O . GLY A 1 98 ? 2.430 5.607 -15.381 1.00 95.81 98 GLY A O 1
ATOM 752 N N . LYS A 1 99 ? 0.223 5.251 -15.213 1.00 96.75 99 LYS A N 1
ATOM 753 C CA . LYS A 1 99 ? 0.224 5.243 -13.734 1.00 96.75 99 LYS A CA 1
ATOM 754 C C . LYS A 1 99 ? 0.945 4.044 -13.128 1.00 96.75 99 LYS A C 1
ATOM 756 O O . LYS A 1 99 ? 1.460 4.133 -12.020 1.00 96.75 99 LYS A O 1
ATOM 761 N N . GLY A 1 100 ? 1.006 2.927 -13.853 1.00 96.94 100 GLY A N 1
ATOM 762 C CA . GLY A 1 100 ? 1.838 1.792 -13.463 1.00 96.94 100 GLY A CA 1
ATOM 763 C C . GLY A 1 100 ? 1.347 1.022 -12.231 1.00 96.94 100 GLY A C 1
ATOM 764 O O . GLY A 1 100 ? 2.149 0.334 -11.599 1.00 96.94 100 GLY A O 1
ATOM 765 N N . ILE A 1 101 ? 0.059 1.123 -11.898 1.00 98.25 101 ILE A N 1
ATOM 766 C CA . ILE A 1 101 ? -0.606 0.332 -10.855 1.00 98.25 101 ILE A CA 1
ATOM 767 C C . ILE A 1 101 ? -1.024 -1.004 -11.477 1.00 98.25 101 ILE A C 1
ATOM 769 O O . ILE A 1 101 ? -1.716 -1.026 -12.489 1.00 98.25 101 ILE A O 1
ATOM 773 N N . VAL A 1 102 ? -0.560 -2.116 -10.910 1.00 97.19 102 VAL A N 1
ATOM 774 C CA . VAL A 1 102 ? -0.777 -3.472 -11.447 1.00 97.19 102 VAL A CA 1
ATOM 775 C C . VAL A 1 102 ? -1.875 -4.206 -10.686 1.00 97.19 102 VAL A C 1
ATOM 777 O O . VAL A 1 102 ? -2.685 -4.895 -11.295 1.00 97.19 102 VAL A O 1
ATOM 780 N N . ALA A 1 103 ? -1.871 -4.096 -9.359 1.00 97.56 103 ALA A N 1
ATOM 781 C CA . ALA A 1 103 ? -2.891 -4.662 -8.483 1.00 97.56 103 ALA A CA 1
ATOM 782 C C . ALA A 1 103 ? -3.002 -3.793 -7.232 1.00 97.56 103 ALA A C 1
ATOM 784 O O . ALA A 1 103 ? -1.995 -3.237 -6.784 1.00 97.56 103 ALA A O 1
ATOM 785 N N . PHE A 1 104 ? -4.205 -3.674 -6.688 1.00 98.31 104 PHE A N 1
ATOM 786 C CA . PHE A 1 104 ? -4.457 -2.930 -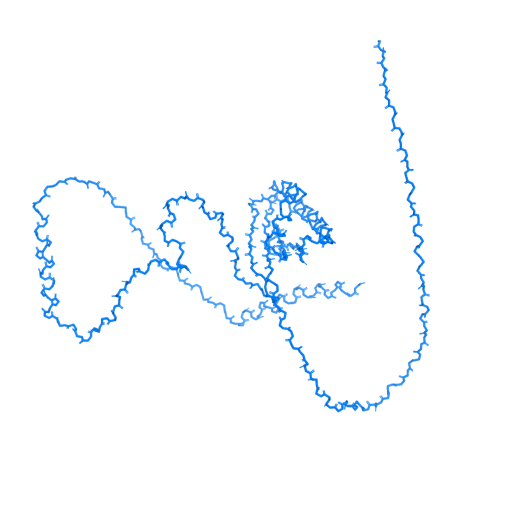5.465 1.00 98.31 104 PHE A CA 1
ATOM 787 C C . PHE A 1 104 ? -5.699 -3.514 -4.797 1.00 98.31 104 PHE A C 1
ATOM 789 O O . PHE A 1 104 ? -6.813 -3.305 -5.266 1.00 98.31 104 PHE A O 1
ATOM 796 N N . ASP A 1 105 ? -5.482 -4.278 -3.733 1.00 98.31 105 ASP A N 1
ATOM 797 C CA . ASP A 1 105 ? -6.514 -5.012 -3.011 1.00 98.31 105 ASP A CA 1
ATOM 798 C C . ASP A 1 105 ? -6.497 -4.618 -1.533 1.00 98.31 105 ASP A C 1
ATOM 800 O O . ASP A 1 105 ? -5.439 -4.317 -0.982 1.00 98.31 105 ASP A O 1
ATOM 804 N N . CYS A 1 106 ? -7.653 -4.659 -0.871 1.00 98.44 106 CYS A N 1
ATOM 805 C CA . CYS A 1 106 ? -7.772 -4.439 0.568 1.00 98.44 106 CYS A CA 1
ATOM 806 C C . CYS A 1 106 ? -8.614 -5.550 1.191 1.00 98.44 106 CYS A C 1
ATOM 808 O O . CYS A 1 106 ? -9.704 -5.863 0.709 1.00 98.44 106 CYS A O 1
ATOM 810 N N . VAL A 1 107 ? -8.102 -6.151 2.261 1.00 98.25 107 VAL A N 1
ATOM 811 C CA . VAL A 1 107 ? -8.745 -7.253 2.977 1.00 98.25 107 VAL A CA 1
ATOM 812 C C . VAL A 1 107 ? -8.762 -6.935 4.466 1.00 98.25 107 VAL A C 1
ATOM 814 O O . VAL A 1 107 ? -7.777 -6.458 5.026 1.00 98.25 107 VAL A O 1
ATOM 817 N N . ARG A 1 108 ? -9.890 -7.211 5.118 1.00 98.19 108 ARG A N 1
ATOM 818 C CA . ARG A 1 108 ? -9.999 -7.178 6.579 1.00 98.19 108 ARG A CA 1
ATOM 819 C C . ARG A 1 108 ? -9.478 -8.494 7.150 1.00 98.19 108 ARG A C 1
ATOM 821 O O . ARG A 1 108 ? -9.855 -9.554 6.650 1.00 98.19 108 ARG A O 1
ATOM 828 N N . ASP A 1 109 ? -8.642 -8.425 8.178 1.00 97.69 109 ASP A N 1
ATOM 829 C CA . ASP A 1 109 ? -8.102 -9.620 8.817 1.00 97.69 109 ASP A CA 1
ATOM 830 C C . ASP A 1 109 ? -9.219 -10.436 9.499 1.00 97.69 109 ASP A C 1
ATOM 832 O O . ASP A 1 109 ? -10.161 -9.890 10.082 1.00 97.69 109 ASP A O 1
ATOM 836 N N . GLY A 1 110 ? -9.153 -11.763 9.361 1.00 96.50 110 GLY A N 1
ATOM 837 C CA . GLY A 1 110 ? -10.161 -12.683 9.898 1.00 96.50 110 GLY A CA 1
ATOM 838 C C . GLY A 1 110 ? -9.973 -13.031 11.377 1.00 96.50 110 GLY A C 1
ATOM 839 O O . GLY A 1 110 ? -10.918 -13.494 12.014 1.00 96.50 110 GLY A O 1
ATOM 840 N N . TRP A 1 111 ? -8.774 -12.818 11.919 1.00 97.12 111 TRP A N 1
ATOM 841 C CA . TRP A 1 111 ? -8.407 -13.060 13.314 1.00 97.12 111 TRP A CA 1
ATOM 842 C C . TRP A 1 111 ? -8.470 -11.769 14.129 1.00 97.12 111 TRP A C 1
ATOM 844 O O . TRP A 1 111 ? -8.969 -11.775 15.253 1.00 97.12 111 TRP A O 1
ATOM 854 N N . GLU A 1 112 ? -8.016 -10.658 13.553 1.00 97.25 112 GLU A N 1
ATOM 855 C CA . GLU A 1 112 ? -8.028 -9.334 14.166 1.00 97.25 112 GLU A CA 1
ATOM 856 C C . GLU A 1 112 ? -9.028 -8.423 13.452 1.00 97.25 112 GLU A C 1
ATOM 858 O O . GLU A 1 112 ? -8.730 -7.765 12.458 1.00 97.25 112 GLU A O 1
ATOM 863 N N . ALA A 1 113 ? -10.248 -8.345 13.985 1.00 96.12 113 ALA A N 1
ATOM 864 C CA . ALA A 1 113 ? -11.337 -7.617 13.336 1.00 96.12 113 ALA A CA 1
ATOM 865 C C . ALA A 1 113 ? -11.055 -6.111 13.134 1.00 96.12 113 ALA A C 1
ATOM 867 O O . ALA A 1 113 ? -11.729 -5.477 12.324 1.00 96.12 113 ALA A O 1
ATOM 868 N N . ASN A 1 114 ? -10.105 -5.515 13.850 1.00 98.25 114 ASN A N 1
ATOM 869 C CA . ASN A 1 114 ? -9.700 -4.118 13.684 1.00 98.25 114 ASN A CA 1
ATOM 870 C C . ASN A 1 114 ? -8.506 -3.927 12.729 1.00 98.25 114 ASN A C 1
ATOM 872 O O . ASN A 1 114 ? -8.076 -2.790 12.530 1.00 98.25 114 ASN A O 1
ATOM 876 N N . THR A 1 115 ? -7.991 -4.995 12.122 1.00 98.56 115 THR A N 1
ATOM 877 C CA . THR A 1 115 ? -6.819 -4.953 11.246 1.00 98.56 115 THR A CA 1
ATOM 878 C C . THR A 1 115 ? -7.235 -5.045 9.774 1.00 98.56 115 THR A C 1
ATOM 880 O O . THR A 1 115 ? -8.070 -5.863 9.380 1.00 98.56 115 THR A O 1
ATOM 883 N N . PHE A 1 116 ? -6.651 -4.182 8.943 1.00 98.69 116 PHE A N 1
ATOM 884 C CA . PHE A 1 116 ? -6.861 -4.139 7.496 1.00 98.69 116 PHE A CA 1
ATOM 885 C C . PHE A 1 116 ? -5.515 -4.219 6.783 1.00 98.69 116 PHE A C 1
ATOM 887 O O . PHE A 1 116 ? -4.555 -3.548 7.170 1.00 98.69 116 PHE A O 1
ATOM 894 N N . HIS A 1 117 ? -5.463 -5.005 5.714 1.00 98.38 117 HIS A N 1
ATOM 895 C CA . HIS A 1 117 ? -4.276 -5.217 4.901 1.00 98.38 117 HIS A CA 1
ATOM 896 C C . HIS A 1 117 ? -4.528 -4.773 3.469 1.00 98.38 117 HIS A C 1
ATOM 898 O O . HIS A 1 117 ? -5.439 -5.276 2.814 1.00 98.38 117 HIS A O 1
ATOM 904 N N . PHE A 1 118 ? -3.685 -3.874 2.975 1.00 98.50 118 PHE A N 1
ATOM 905 C CA . PHE A 1 118 ? -3.593 -3.579 1.554 1.00 98.50 118 PHE A CA 1
ATOM 906 C C . PHE A 1 118 ? -2.490 -4.415 0.928 1.00 98.50 118 PHE A C 1
ATOM 908 O O . PHE A 1 118 ? -1.378 -4.491 1.461 1.00 98.50 118 PHE A O 1
ATOM 915 N N . TRP A 1 119 ? -2.803 -5.002 -0.220 1.00 98.25 119 TRP A N 1
ATOM 916 C CA . TRP A 1 119 ? -1.852 -5.670 -1.086 1.00 98.25 119 TRP A CA 1
ATOM 917 C C . TRP A 1 119 ? -1.761 -4.928 -2.410 1.00 98.25 119 TRP A C 1
ATOM 919 O O . TRP A 1 119 ? -2.734 -4.816 -3.152 1.00 98.25 119 TRP A O 1
ATOM 929 N N . GLU A 1 120 ? -0.576 -4.417 -2.713 1.00 98.12 120 GLU A N 1
ATOM 930 C CA . GLU A 1 120 ? -0.388 -3.472 -3.806 1.00 98.12 120 GLU A CA 1
ATOM 931 C C . GLU A 1 120 ? 0.772 -3.916 -4.681 1.00 98.12 120 GLU A C 1
ATOM 933 O O . GLU A 1 120 ? 1.785 -4.424 -4.195 1.00 98.12 120 GLU A O 1
ATOM 938 N N . ARG A 1 121 ? 0.652 -3.714 -5.990 1.00 97.81 121 ARG A N 1
ATOM 939 C CA . ARG A 1 121 ? 1.714 -4.005 -6.950 1.00 97.81 121 ARG A CA 1
ATOM 940 C C . ARG A 1 121 ? 1.857 -2.874 -7.945 1.00 97.81 121 ARG A C 1
ATOM 942 O O . ARG A 1 121 ? 0.876 -2.436 -8.540 1.00 97.81 121 ARG A O 1
ATOM 949 N N . TYR A 1 122 ? 3.101 -2.492 -8.197 1.00 97.69 122 TYR A N 1
ATOM 950 C CA . TYR A 1 122 ? 3.467 -1.423 -9.116 1.00 97.69 122 TYR A CA 1
ATOM 951 C C . TYR A 1 122 ? 4.530 -1.893 -10.101 1.00 97.69 122 TYR A C 1
ATOM 953 O O . TYR A 1 122 ? 5.380 -2.731 -9.788 1.00 97.69 122 TYR A O 1
ATOM 961 N N . VAL A 1 123 ? 4.514 -1.314 -11.300 1.00 96.69 123 VAL A N 1
ATOM 962 C CA . VAL A 1 123 ? 5.519 -1.587 -12.339 1.00 96.69 123 VAL A CA 1
ATOM 963 C C . VAL A 1 123 ? 6.923 -1.124 -11.942 1.00 96.69 123 VAL A C 1
ATOM 965 O O . VAL A 1 123 ? 7.901 -1.660 -12.456 1.00 96.69 123 VAL A O 1
ATOM 968 N N . SER A 1 124 ? 7.030 -0.132 -11.054 1.00 94.69 124 SER A N 1
ATOM 969 C CA . SER A 1 124 ? 8.288 0.447 -10.581 1.00 94.69 124 SER A CA 1
ATOM 970 C C . SER A 1 124 ? 8.106 1.140 -9.225 1.00 94.69 124 SER A C 1
ATOM 972 O O . SER A 1 124 ? 6.989 1.444 -8.806 1.00 94.69 124 SER A O 1
ATOM 974 N N . THR A 1 125 ? 9.218 1.433 -8.548 1.00 93.50 125 THR A N 1
ATOM 975 C CA . THR A 1 125 ? 9.223 2.232 -7.312 1.00 93.50 125 THR A CA 1
ATOM 976 C C . THR A 1 125 ? 8.764 3.672 -7.547 1.00 93.50 125 THR A C 1
ATOM 978 O O . THR A 1 125 ? 8.171 4.276 -6.662 1.00 93.50 125 THR A O 1
ATOM 981 N N . GLU A 1 126 ? 9.008 4.220 -8.739 1.00 94.12 126 GLU A N 1
ATOM 982 C CA . GLU A 1 126 ? 8.556 5.562 -9.123 1.00 94.12 126 GLU A CA 1
ATOM 983 C C . GLU A 1 126 ? 7.028 5.631 -9.213 1.00 94.12 126 GLU A C 1
ATOM 985 O O . GLU A 1 126 ? 6.428 6.538 -8.647 1.00 94.12 126 GLU A O 1
ATOM 990 N N . ALA A 1 127 ? 6.392 4.631 -9.837 1.00 96.56 127 ALA A N 1
ATOM 991 C CA . ALA A 1 127 ? 4.934 4.528 -9.903 1.00 96.56 127 ALA A CA 1
ATOM 992 C C . ALA A 1 127 ? 4.305 4.424 -8.503 1.00 96.56 127 ALA A C 1
ATOM 994 O O . ALA A 1 127 ? 3.330 5.112 -8.204 1.00 96.56 127 ALA A O 1
ATOM 995 N N . PHE A 1 128 ? 4.907 3.617 -7.622 1.00 96.69 128 PHE A N 1
ATOM 996 C CA . PHE A 1 128 ? 4.521 3.544 -6.211 1.00 96.69 128 PHE A CA 1
ATOM 997 C C . PHE A 1 128 ? 4.644 4.904 -5.508 1.00 96.69 128 PHE A C 1
ATOM 999 O O . PHE A 1 128 ? 3.709 5.337 -4.832 1.00 96.69 128 PHE A O 1
ATOM 1006 N N . GLY A 1 129 ? 5.782 5.584 -5.677 1.00 95.69 129 GLY A N 1
ATOM 1007 C CA . GLY A 1 129 ? 6.024 6.901 -5.096 1.00 95.69 129 GLY A CA 1
ATOM 1008 C C . GLY A 1 129 ? 4.982 7.914 -5.559 1.00 95.69 129 GLY A C 1
ATOM 1009 O O . GLY A 1 129 ? 4.328 8.525 -4.724 1.00 95.69 129 GLY A O 1
ATOM 1010 N N . ALA A 1 130 ? 4.765 8.015 -6.871 1.00 97.00 130 ALA A N 1
ATOM 1011 C CA . ALA A 1 130 ? 3.803 8.933 -7.475 1.00 97.00 130 ALA A CA 1
ATOM 1012 C C . ALA A 1 130 ? 2.352 8.669 -7.038 1.00 97.00 130 ALA A C 1
ATOM 1014 O O . ALA A 1 130 ? 1.597 9.616 -6.835 1.00 97.00 130 ALA A O 1
ATOM 1015 N N . HIS A 1 131 ? 1.947 7.404 -6.882 1.00 97.88 131 HIS A N 1
ATOM 1016 C CA . HIS A 1 131 ? 0.613 7.061 -6.374 1.00 97.88 131 HIS A CA 1
ATOM 1017 C C . HIS A 1 131 ? 0.463 7.403 -4.887 1.00 97.88 131 HIS A C 1
ATOM 1019 O O . HIS A 1 131 ? -0.541 7.989 -4.491 1.00 97.88 131 HIS A O 1
ATOM 1025 N N . THR A 1 132 ? 1.481 7.106 -4.078 1.00 97.31 132 THR A N 1
ATOM 1026 C CA . THR A 1 132 ? 1.465 7.350 -2.625 1.00 97.31 132 THR A CA 1
ATOM 1027 C C . THR A 1 132 ? 1.477 8.839 -2.283 1.00 97.31 132 THR A C 1
ATOM 1029 O O . THR A 1 132 ? 0.840 9.249 -1.317 1.00 97.31 132 THR A O 1
ATOM 1032 N N . THR A 1 133 ? 2.185 9.654 -3.067 1.00 97.06 133 THR A N 1
ATOM 1033 C CA . THR A 1 133 ? 2.287 11.108 -2.864 1.00 97.06 133 THR A CA 1
ATOM 1034 C C . THR A 1 133 ? 1.261 11.908 -3.666 1.00 97.06 133 THR A C 1
ATOM 1036 O O . THR A 1 133 ? 1.285 13.140 -3.632 1.00 97.06 133 THR A O 1
ATOM 1039 N N . ALA A 1 134 ? 0.347 11.245 -4.381 1.00 97.69 134 ALA A N 1
ATOM 1040 C CA . ALA A 1 134 ? -0.737 11.926 -5.076 1.00 97.69 134 ALA A CA 1
ATOM 1041 C C . ALA A 1 134 ? -1.602 12.709 -4.066 1.00 97.69 134 ALA A C 1
ATOM 1043 O O . ALA A 1 134 ? -1.948 12.149 -3.022 1.00 97.69 134 ALA A O 1
ATOM 1044 N N . PRO A 1 135 ? -2.022 13.956 -4.365 1.00 98.31 135 PRO A N 1
ATOM 1045 C CA . PRO A 1 135 ? -2.773 14.787 -3.417 1.00 98.31 135 PRO A CA 1
ATOM 1046 C C . PRO A 1 135 ? -4.017 14.100 -2.838 1.00 98.31 135 PRO A C 1
ATOM 1048 O O . PRO A 1 135 ? -4.268 14.186 -1.642 1.00 98.31 135 PRO A O 1
ATOM 1051 N N . GLN A 1 136 ? -4.745 13.350 -3.672 1.00 98.12 136 GLN A N 1
ATOM 1052 C CA . GLN A 1 136 ? -5.929 12.601 -3.250 1.00 98.12 136 GLN A CA 1
ATOM 1053 C C . GLN A 1 136 ? -5.594 11.479 -2.256 1.00 98.12 136 GLN A C 1
ATOM 1055 O O . GLN A 1 136 ? -6.342 11.264 -1.306 1.00 98.12 136 GLN A O 1
ATOM 1060 N N . MET A 1 137 ? -4.476 10.768 -2.456 1.00 97.94 137 MET A N 1
ATOM 1061 C CA . MET A 1 137 ? -4.024 9.743 -1.513 1.00 97.94 137 MET A CA 1
ATOM 1062 C C . MET A 1 137 ? -3.644 10.383 -0.182 1.00 97.94 137 MET A C 1
ATOM 1064 O O . MET A 1 137 ? -4.072 9.906 0.863 1.00 97.94 137 MET A O 1
ATOM 1068 N N . VAL A 1 138 ? -2.879 11.478 -0.220 1.00 98.06 138 VAL A N 1
ATOM 1069 C CA . VAL A 1 138 ? -2.464 12.213 0.982 1.00 98.06 138 VAL A CA 1
ATOM 1070 C C . VAL A 1 138 ? -3.686 12.662 1.783 1.00 98.06 138 VAL A C 1
ATOM 1072 O O . VAL A 1 138 ? -3.767 12.357 2.967 1.00 98.06 138 VAL A O 1
ATOM 1075 N N . GLU A 1 139 ? -4.684 13.267 1.135 1.00 98.31 139 GLU A N 1
ATOM 1076 C CA . GLU A 1 139 ? -5.929 13.686 1.791 1.00 98.31 139 GLU A CA 1
ATOM 1077 C C . GLU A 1 139 ? -6.673 12.505 2.446 1.00 98.31 139 GLU A C 1
ATOM 1079 O O . GLU A 1 139 ? -7.148 12.604 3.579 1.00 98.31 139 GLU A O 1
ATOM 1084 N N . LEU A 1 140 ? -6.779 11.366 1.751 1.00 98.25 140 LEU A N 1
ATOM 1085 C CA . LEU A 1 140 ? -7.435 10.170 2.286 1.00 98.25 140 LEU A CA 1
ATOM 1086 C C . LEU A 1 140 ? -6.665 9.578 3.475 1.00 98.25 140 LEU A C 1
ATOM 1088 O O . LEU A 1 140 ? -7.280 9.176 4.464 1.00 98.25 140 LEU A O 1
ATOM 1092 N N . LEU A 1 141 ? -5.331 9.556 3.414 1.00 97.81 141 LEU A N 1
ATOM 1093 C CA . LEU A 1 141 ? -4.478 9.073 4.501 1.00 97.81 141 LEU A CA 1
ATOM 1094 C C . LEU A 1 141 ? -4.498 10.010 5.719 1.00 97.81 141 L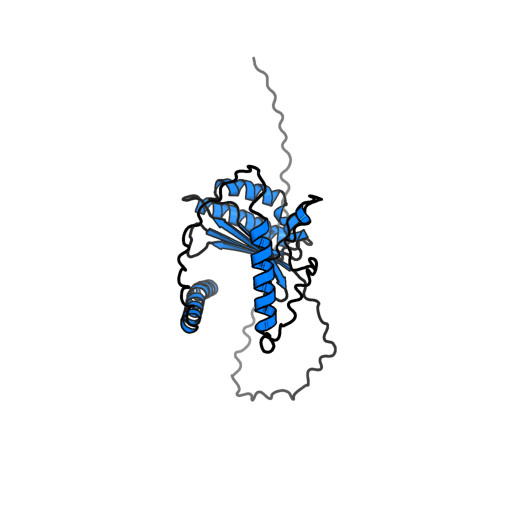EU A C 1
ATOM 1096 O O . LEU A 1 141 ? -4.502 9.529 6.852 1.00 97.81 141 LEU A O 1
ATOM 1100 N N . GLU A 1 142 ? -4.574 11.325 5.512 1.00 98.19 142 GLU A N 1
ATOM 1101 C CA . GLU A 1 142 ? -4.750 12.311 6.586 1.00 98.19 142 GLU A CA 1
ATOM 1102 C C . GLU A 1 142 ? -6.096 12.132 7.298 1.00 98.19 142 GLU A C 1
ATOM 1104 O O . GLU A 1 142 ? -6.147 12.115 8.529 1.00 98.19 142 GLU A O 1
ATOM 1109 N N . LYS A 1 143 ? -7.184 11.909 6.544 1.00 98.50 143 LYS A N 1
ATOM 1110 C CA . LYS A 1 143 ? -8.502 11.574 7.116 1.00 98.50 143 LYS A CA 1
ATOM 1111 C C . LYS A 1 143 ? -8.487 10.249 7.869 1.00 98.50 143 LYS A C 1
ATOM 1113 O O . LYS A 1 143 ? -9.195 10.105 8.859 1.00 98.50 143 LYS A O 1
ATOM 1118 N N . LEU A 1 144 ? -7.690 9.287 7.413 1.00 98.25 144 LEU A N 1
ATOM 1119 C CA . LEU A 1 144 ? -7.571 7.961 8.012 1.00 98.25 144 LEU A CA 1
ATOM 1120 C C . LEU A 1 144 ? -6.803 7.981 9.340 1.00 98.25 144 LEU A C 1
ATOM 1122 O O . LEU A 1 144 ? -7.209 7.309 10.289 1.00 98.25 144 LEU A O 1
ATOM 1126 N N . GLN A 1 145 ? -5.729 8.770 9.431 1.00 98.31 145 GLN A N 1
ATOM 1127 C CA . GLN A 1 145 ? -4.825 8.842 10.583 1.00 98.31 145 GLN A CA 1
ATOM 1128 C C . GLN A 1 145 ? -5.513 8.952 11.964 1.00 98.31 145 GLN A C 1
ATOM 1130 O O . GLN A 1 145 ? -5.140 8.185 12.858 1.00 98.31 145 GLN A O 1
ATOM 1135 N N . PRO A 1 146 ? -6.522 9.822 12.201 1.00 98.69 146 PRO A N 1
ATOM 1136 C CA . PRO A 1 146 ? -7.172 9.926 13.511 1.00 98.69 146 PRO A CA 1
ATOM 1137 C C . PRO A 1 146 ? -7.913 8.653 13.945 1.00 98.69 146 PRO A C 1
ATOM 1139 O O . PRO A 1 146 ? -8.187 8.491 15.140 1.00 98.69 146 PRO A O 1
ATOM 1142 N N . HIS A 1 147 ? -8.215 7.739 13.018 1.00 98.69 147 HIS A N 1
ATOM 1143 C CA . HIS A 1 147 ? -8.919 6.486 13.286 1.00 98.69 147 HIS A CA 1
ATOM 1144 C C . HIS A 1 147 ? -7.992 5.291 13.547 1.00 98.69 147 HIS A C 1
ATOM 1146 O O . HIS A 1 147 ? -8.488 4.212 13.870 1.00 98.69 147 HIS A O 1
ATOM 1152 N N . LEU A 1 148 ? -6.670 5.467 13.456 1.00 98.56 148 LEU A N 1
ATOM 1153 C CA . LEU A 1 148 ? -5.695 4.388 13.624 1.00 98.56 148 LEU A CA 1
ATOM 1154 C C . LEU A 1 148 ? -5.100 4.351 15.036 1.00 98.56 148 LEU A C 1
ATOM 1156 O O . LEU A 1 148 ? -4.773 5.384 15.618 1.00 98.56 148 LEU A O 1
ATOM 1160 N N . GLU A 1 149 ? -4.952 3.151 15.593 1.00 98.25 149 GLU A N 1
ATOM 1161 C CA . GLU A 1 149 ? -4.300 2.910 16.886 1.00 98.25 149 GLU A CA 1
ATOM 1162 C C . GLU A 1 149 ? -2.782 3.114 16.792 1.00 98.25 149 GLU A C 1
ATOM 1164 O O . GLU A 1 149 ? -2.155 3.640 17.711 1.00 98.25 149 GLU A O 1
ATOM 1169 N N . LYS A 1 150 ? -2.193 2.708 15.663 1.00 97.50 150 LYS A N 1
ATOM 1170 C CA . LYS A 1 150 ? -0.752 2.748 15.395 1.00 97.50 150 LYS A CA 1
ATOM 1171 C C . LYS A 1 150 ? -0.485 3.428 14.049 1.00 97.50 150 LYS A C 1
ATOM 1173 O O . LYS A 1 150 ? -1.385 3.478 13.208 1.00 97.50 150 LYS A O 1
ATOM 1178 N N . PRO A 1 151 ? 0.741 3.930 13.812 1.00 97.62 151 PRO A N 1
ATOM 1179 C CA . PRO A 1 151 ? 1.147 4.377 12.484 1.00 97.62 151 PRO A CA 1
ATOM 1180 C C . PRO A 1 151 ? 0.929 3.285 11.430 1.00 97.62 151 PRO A C 1
ATOM 1182 O O . PRO A 1 151 ? 0.996 2.094 11.738 1.00 97.62 151 PRO A O 1
ATOM 1185 N N . ILE A 1 152 ? 0.704 3.700 10.182 1.00 97.62 152 ILE A N 1
ATOM 1186 C CA . ILE A 1 152 ? 0.525 2.787 9.049 1.00 97.62 152 ILE A CA 1
ATOM 1187 C C . ILE A 1 152 ? 1.791 1.941 8.892 1.00 97.62 152 ILE A C 1
ATOM 1189 O O . ILE A 1 152 ? 2.868 2.463 8.598 1.00 97.62 152 ILE A O 1
ATOM 1193 N N . GLY A 1 153 ? 1.660 0.630 9.092 1.00 95.19 153 GLY A N 1
ATOM 1194 C CA . GLY A 1 153 ? 2.743 -0.312 8.839 1.00 95.19 153 GLY A CA 1
ATOM 1195 C C . GLY A 1 153 ? 2.910 -0.495 7.338 1.00 95.19 153 GLY A C 1
ATOM 1196 O O . GLY A 1 153 ? 1.922 -0.681 6.635 1.00 95.19 153 GLY A O 1
ATOM 1197 N N . MET A 1 154 ? 4.139 -0.451 6.830 1.00 95.94 154 MET A N 1
ATOM 1198 C CA . MET A 1 154 ? 4.408 -0.622 5.403 1.00 95.94 154 MET A CA 1
ATOM 1199 C C . MET A 1 154 ? 5.640 -1.497 5.194 1.00 95.94 154 MET A C 1
ATOM 1201 O O . MET A 1 154 ? 6.665 -1.311 5.845 1.00 95.94 154 MET A O 1
ATOM 1205 N N . SER A 1 155 ? 5.541 -2.465 4.288 1.00 94.50 155 SER A N 1
ATOM 1206 C CA . SER A 1 155 ? 6.645 -3.343 3.892 1.00 94.50 155 SER A CA 1
ATOM 1207 C C . SER A 1 155 ? 6.713 -3.439 2.375 1.00 94.50 155 SER A C 1
ATOM 1209 O O . SER A 1 155 ? 5.701 -3.700 1.726 1.00 94.50 155 SER A O 1
ATOM 1211 N N . LEU A 1 156 ? 7.902 -3.209 1.816 1.00 95.12 156 LEU A N 1
ATOM 1212 C CA . LEU A 1 156 ? 8.154 -3.249 0.378 1.00 95.12 156 LEU A CA 1
ATOM 1213 C C . LEU A 1 156 ? 8.920 -4.521 0.030 1.00 95.12 156 LEU A C 1
ATOM 1215 O O . LEU A 1 156 ? 9.884 -4.887 0.697 1.00 95.12 156 LEU A O 1
ATOM 1219 N N . TYR A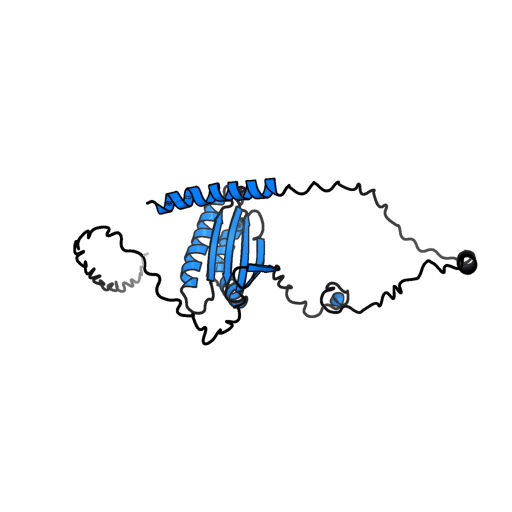 1 157 ? 8.535 -5.158 -1.065 1.00 95.62 157 TYR A N 1
ATOM 1220 C CA . TYR A 1 157 ? 9.143 -6.378 -1.574 1.00 95.62 157 TYR A CA 1
ATOM 1221 C C . TYR A 1 157 ? 9.446 -6.228 -3.058 1.00 95.62 157 TYR A C 1
ATOM 1223 O O . TYR A 1 157 ? 8.750 -5.518 -3.791 1.00 95.62 157 TYR A O 1
ATOM 1231 N N . THR A 1 158 ? 10.463 -6.942 -3.534 1.00 94.81 158 THR A N 1
ATOM 1232 C CA . THR A 1 158 ? 10.594 -7.164 -4.975 1.00 94.81 158 THR A CA 1
ATOM 1233 C C . THR A 1 158 ? 9.577 -8.209 -5.425 1.00 94.81 158 THR A C 1
ATOM 1235 O O . THR A 1 158 ? 9.293 -9.164 -4.706 1.00 94.81 158 THR A O 1
ATOM 1238 N N . TYR A 1 159 ? 9.016 -8.043 -6.619 1.00 94.88 159 TYR A N 1
ATOM 1239 C CA . TYR A 1 159 ? 8.100 -9.016 -7.203 1.00 94.88 159 TYR A CA 1
ATOM 1240 C C . TYR A 1 159 ? 8.556 -9.370 -8.614 1.00 94.88 159 TYR A C 1
ATOM 1242 O O . TYR A 1 159 ? 8.604 -8.521 -9.504 1.00 94.88 159 TYR A O 1
ATOM 1250 N N . GLU A 1 160 ? 8.920 -10.632 -8.818 1.00 93.81 160 GLU A N 1
ATOM 1251 C CA . GLU A 1 160 ? 9.504 -11.119 -10.067 1.00 93.81 160 GLU A CA 1
ATOM 1252 C C . GLU A 1 160 ? 8.935 -12.505 -10.388 1.00 93.81 160 GLU A C 1
ATOM 1254 O O . GLU A 1 160 ? 8.978 -13.416 -9.564 1.00 93.81 160 GLU A O 1
ATOM 1259 N N . ASN A 1 161 ? 8.401 -12.687 -11.601 1.00 90.44 161 ASN A N 1
ATOM 1260 C CA . ASN A 1 161 ? 7.898 -13.983 -12.091 1.00 90.44 161 ASN A CA 1
ATOM 1261 C C . ASN A 1 161 ? 6.866 -14.660 -11.173 1.00 90.44 161 ASN A C 1
ATOM 1263 O O . ASN A 1 161 ? 6.918 -15.870 -10.952 1.00 90.44 161 ASN A O 1
ATOM 1267 N N . GLY A 1 162 ? 5.944 -13.882 -10.605 1.00 90.75 162 GLY A N 1
ATOM 1268 C CA . GLY A 1 162 ? 4.916 -14.418 -9.712 1.00 90.75 162 GLY A CA 1
ATOM 1269 C C . GLY A 1 162 ? 5.405 -14.722 -8.292 1.00 90.75 162 GLY A C 1
ATOM 1270 O O . GLY A 1 162 ? 4.641 -15.257 -7.495 1.00 90.75 162 GLY A O 1
ATOM 1271 N N . ARG A 1 163 ? 6.668 -14.414 -7.969 1.00 93.75 163 ARG A N 1
ATOM 1272 C CA . ARG A 1 163 ? 7.279 -14.683 -6.664 1.00 93.75 163 ARG A CA 1
ATOM 1273 C C . ARG A 1 163 ? 7.601 -13.381 -5.945 1.00 93.75 163 ARG A C 1
ATOM 1275 O O . ARG A 1 163 ? 8.109 -12.436 -6.550 1.00 93.75 163 ARG A O 1
ATOM 1282 N N . ILE A 1 164 ? 7.334 -13.371 -4.643 1.00 94.69 164 ILE A N 1
ATOM 1283 C CA . ILE A 1 164 ? 7.779 -12.320 -3.730 1.00 94.69 164 ILE A CA 1
ATOM 1284 C C . ILE A 1 164 ? 9.248 -12.596 -3.410 1.00 94.69 164 ILE A C 1
ATOM 1286 O O . ILE A 1 164 ? 9.606 -13.692 -2.977 1.00 94.69 164 ILE A O 1
ATOM 1290 N N . GLY A 1 165 ? 10.102 -11.627 -3.705 1.00 92.44 165 GLY A N 1
ATOM 1291 C CA . GLY A 1 165 ? 11.517 -11.655 -3.380 1.00 92.44 165 GLY A CA 1
ATOM 1292 C C . GLY A 1 165 ? 11.801 -11.078 -1.990 1.00 92.44 165 GLY A C 1
ATOM 1293 O O . GLY A 1 165 ? 10.887 -10.914 -1.178 1.00 92.44 165 GLY A O 1
ATOM 1294 N N . PRO A 1 166 ? 13.075 -10.786 -1.679 1.00 89.50 166 PRO A N 1
ATOM 1295 C CA . PRO A 1 166 ? 13.440 -10.213 -0.392 1.00 89.50 166 PRO A CA 1
ATOM 1296 C C . PRO A 1 166 ? 12.766 -8.854 -0.176 1.00 89.50 166 PRO A C 1
ATOM 1298 O O . PRO A 1 166 ? 12.437 -8.142 -1.132 1.00 89.50 166 PRO A O 1
ATOM 1301 N N . VAL A 1 167 ? 12.603 -8.488 1.099 1.00 85.44 167 VAL A N 1
ATOM 1302 C CA . VAL A 1 167 ? 12.174 -7.144 1.496 1.00 85.44 167 VAL A CA 1
ATOM 1303 C C . VAL A 1 167 ? 13.124 -6.150 0.838 1.00 85.44 167 VAL A C 1
ATOM 1305 O O . VAL A 1 167 ? 14.334 -6.165 1.082 1.00 85.44 167 VAL A O 1
ATOM 1308 N N . ALA A 1 168 ? 12.575 -5.307 -0.030 1.00 76.44 168 ALA A N 1
ATOM 1309 C CA . ALA A 1 168 ? 13.286 -4.176 -0.577 1.00 76.44 168 ALA A CA 1
ATOM 1310 C C . ALA A 1 168 ? 13.355 -3.149 0.549 1.00 76.44 168 ALA A C 1
ATOM 1312 O O . ALA A 1 168 ? 12.510 -2.263 0.644 1.00 76.44 168 ALA A O 1
ATOM 1313 N N . ILE A 1 169 ? 14.333 -3.302 1.446 1.00 63.81 169 ILE A N 1
ATOM 1314 C CA . ILE A 1 169 ? 14.688 -2.228 2.362 1.00 63.81 169 ILE A CA 1
ATOM 1315 C C . ILE A 1 169 ? 15.175 -1.109 1.448 1.00 63.81 169 ILE A C 1
ATOM 1317 O O . ILE A 1 169 ? 16.307 -1.128 0.961 1.00 63.81 169 ILE A O 1
ATOM 1321 N N . GLN A 1 170 ? 14.287 -0.163 1.149 1.00 57.25 170 GLN A N 1
ATOM 1322 C CA . GLN A 1 170 ? 14.717 1.157 0.746 1.00 57.25 170 GLN A CA 1
ATOM 1323 C C . GLN A 1 170 ? 15.524 1.643 1.937 1.00 57.25 170 GLN A C 1
ATOM 1325 O O . GLN A 1 170 ? 14.964 2.036 2.958 1.00 57.25 170 GLN A O 1
ATOM 1330 N N . ALA A 1 171 ? 16.848 1.512 1.833 1.00 47.12 171 ALA A N 1
ATOM 1331 C CA . ALA A 1 171 ? 17.750 2.317 2.620 1.00 47.12 171 ALA A CA 1
ATOM 1332 C C . ALA A 1 171 ? 17.151 3.722 2.567 1.00 47.12 171 ALA A C 1
ATOM 1334 O O . ALA A 1 171 ? 16.989 4.273 1.470 1.00 47.12 171 ALA A O 1
ATOM 1335 N N . GLY A 1 172 ? 16.728 4.242 3.726 1.00 52.56 172 GLY A N 1
ATOM 1336 C CA . GLY A 1 172 ? 16.378 5.653 3.852 1.00 52.56 172 GLY A CA 1
ATOM 1337 C C . GLY A 1 172 ? 17.482 6.485 3.200 1.00 52.56 172 GLY A C 1
ATOM 1338 O O . GLY A 1 172 ? 18.577 5.942 3.025 1.00 52.56 172 GLY A O 1
ATOM 1339 N N . PRO A 1 173 ? 17.194 7.733 2.780 1.00 50.59 173 PRO A N 1
ATOM 1340 C CA . PRO A 1 173 ? 18.122 8.558 2.005 1.00 50.59 173 PRO A CA 1
ATOM 1341 C C . PRO A 1 173 ? 19.526 8.316 2.533 1.00 50.59 173 PRO A C 1
ATOM 1343 O O . PRO A 1 173 ? 19.771 8.623 3.698 1.00 50.59 173 PRO A O 1
ATOM 1346 N N . LYS A 1 174 ? 20.355 7.598 1.751 1.00 53.81 174 LYS A N 1
ATOM 1347 C CA . LYS A 1 174 ? 21.715 7.232 2.160 1.00 53.81 174 LYS A CA 1
ATOM 1348 C C . LYS A 1 174 ? 22.306 8.533 2.656 1.00 53.81 174 LYS A C 1
ATOM 1350 O O . LYS A 1 174 ? 22.383 9.453 1.841 1.00 53.81 174 LYS A O 1
ATOM 1355 N N . GLY A 1 175 ? 22.535 8.619 3.968 1.00 48.62 175 GLY A N 1
ATOM 1356 C CA . GLY A 1 175 ? 22.729 9.884 4.657 1.00 48.62 175 GLY A CA 1
ATOM 1357 C C . GLY A 1 175 ? 23.675 10.740 3.840 1.00 48.62 175 GLY A C 1
ATOM 1358 O O . GLY A 1 175 ? 24.755 10.291 3.456 1.00 48.62 175 GLY A O 1
ATOM 1359 N N . GLU A 1 176 ? 23.227 11.936 3.485 1.00 58.19 176 GLU A N 1
ATOM 1360 C CA . GLU A 1 176 ? 24.091 12.924 2.871 1.00 58.19 176 GLU A CA 1
ATOM 1361 C C . GLU A 1 176 ? 25.136 13.299 3.932 1.00 58.19 176 GLU A C 1
ATOM 1363 O O . GLU A 1 176 ? 24.897 14.143 4.783 1.00 58.19 176 GLU A O 1
ATOM 1368 N N . GLY A 1 177 ? 26.251 12.570 3.968 1.00 54.66 177 GLY A N 1
ATOM 1369 C CA . GLY A 1 177 ? 27.460 12.937 4.699 1.00 54.66 177 GLY A CA 1
ATOM 1370 C C . GLY A 1 177 ? 27.286 13.229 6.193 1.00 54.66 177 GLY A C 1
ATOM 1371 O O . GLY A 1 177 ? 27.419 14.370 6.623 1.00 54.66 177 GLY A O 1
ATOM 1372 N N . GLY A 1 178 ? 27.134 12.184 7.004 1.00 45.19 178 GLY A N 1
ATOM 1373 C CA . GLY A 1 178 ? 27.611 12.191 8.386 1.00 45.19 178 GLY A CA 1
ATOM 1374 C C . GLY A 1 178 ? 28.801 11.242 8.498 1.00 45.19 178 GLY A C 1
ATOM 1375 O O . GLY A 1 178 ? 28.693 10.084 8.111 1.00 45.19 178 GLY A O 1
ATOM 1376 N N . LEU A 1 179 ? 29.932 11.722 9.017 1.00 51.34 179 LEU A N 1
ATOM 1377 C CA . LEU A 1 179 ? 31.211 11.008 9.185 1.00 51.34 179 LEU A CA 1
ATOM 1378 C C . LEU A 1 179 ? 31.109 9.647 9.931 1.00 51.34 179 LEU A C 1
ATOM 1380 O O . LEU A 1 179 ? 32.064 8.874 9.919 1.00 51.34 179 LEU A O 1
ATOM 1384 N N . ASP A 1 180 ? 29.957 9.327 10.529 1.00 55.88 180 ASP A N 1
ATOM 1385 C CA . ASP A 1 180 ? 29.691 8.092 11.282 1.00 55.88 180 ASP A CA 1
ATOM 1386 C C . ASP A 1 180 ? 29.351 6.857 10.426 1.00 55.88 180 ASP A C 1
ATOM 1388 O O . ASP A 1 180 ? 29.448 5.730 10.920 1.00 55.88 180 ASP A O 1
ATOM 1392 N N . ASP A 1 181 ? 29.096 7.011 9.120 1.00 55.09 181 ASP A N 1
ATOM 1393 C CA . ASP A 1 181 ? 29.005 5.875 8.178 1.00 55.09 181 ASP A CA 1
ATOM 1394 C C . ASP A 1 181 ? 30.362 5.161 7.960 1.00 55.09 181 ASP A C 1
ATOM 1396 O O . ASP A 1 181 ? 30.440 4.118 7.304 1.00 55.09 181 ASP A O 1
ATOM 1400 N N . ALA A 1 182 ? 31.447 5.670 8.559 1.00 53.06 182 ALA A N 1
ATOM 1401 C CA . ALA A 1 182 ? 32.734 4.983 8.636 1.00 53.06 182 ALA A CA 1
ATOM 1402 C C . ALA A 1 182 ? 32.729 3.768 9.588 1.00 53.06 182 ALA A C 1
ATOM 1404 O O . ALA A 1 182 ? 33.666 2.969 9.554 1.00 53.06 182 ALA A O 1
ATOM 1405 N N . THR A 1 183 ? 31.687 3.564 10.404 1.00 53.88 183 THR A N 1
ATOM 1406 C CA . THR A 1 183 ? 31.612 2.415 11.326 1.00 53.88 183 THR A CA 1
ATOM 1407 C C . THR A 1 183 ? 30.712 1.285 10.820 1.00 53.88 183 THR A C 1
ATOM 1409 O O . THR A 1 183 ? 29.771 0.843 11.465 1.00 53.88 183 THR A O 1
ATOM 1412 N N . GLY A 1 184 ? 31.066 0.741 9.651 1.00 52.16 184 GLY A N 1
ATOM 1413 C CA . GLY A 1 184 ? 31.056 -0.713 9.429 1.00 52.16 184 GLY A CA 1
ATOM 1414 C C . GLY A 1 184 ? 29.722 -1.471 9.486 1.00 52.16 184 GLY A C 1
ATOM 1415 O O . GLY A 1 184 ? 29.742 -2.695 9.591 1.00 52.16 184 GLY A O 1
ATOM 1416 N N . ALA A 1 185 ? 28.569 -0.815 9.378 1.00 52.66 185 ALA A N 1
ATOM 1417 C CA . ALA A 1 185 ? 27.267 -1.479 9.474 1.00 52.66 185 ALA A CA 1
ATOM 1418 C C . ALA A 1 185 ? 26.663 -1.829 8.100 1.00 52.66 185 ALA A C 1
ATOM 1420 O O . ALA A 1 185 ? 25.525 -1.488 7.797 1.00 52.66 185 ALA A O 1
ATOM 1421 N N . SER A 1 186 ? 27.416 -2.528 7.246 1.00 48.03 186 SER A N 1
ATOM 1422 C CA . SER A 1 186 ? 26.854 -3.334 6.147 1.00 48.03 186 SER A CA 1
ATOM 1423 C C . SER A 1 186 ? 27.895 -4.321 5.623 1.00 48.03 186 SER A C 1
ATOM 1425 O O . SER A 1 186 ? 28.572 -4.087 4.623 1.00 48.03 186 SER A O 1
ATOM 1427 N N . GLY A 1 187 ? 27.986 -5.479 6.278 1.00 49.91 187 GLY A N 1
ATOM 1428 C CA . GLY A 1 187 ? 28.791 -6.636 5.860 1.00 49.91 187 GLY A CA 1
ATOM 1429 C C . GLY A 1 187 ? 28.362 -7.300 4.539 1.00 49.91 187 GLY A C 1
ATOM 1430 O O . GLY A 1 187 ? 28.601 -8.487 4.356 1.00 49.91 187 GLY A O 1
ATOM 1431 N N . ALA A 1 188 ? 27.725 -6.569 3.621 1.00 56.75 188 ALA A N 1
ATOM 1432 C CA . ALA A 1 188 ? 27.336 -7.053 2.294 1.00 56.75 188 ALA A CA 1
ATOM 1433 C C . ALA A 1 188 ? 28.106 -6.373 1.144 1.00 56.75 188 ALA A C 1
ATOM 1435 O O . ALA A 1 188 ? 28.032 -6.832 0.008 1.00 56.75 188 ALA A O 1
ATOM 1436 N N . ALA A 1 189 ? 28.876 -5.316 1.418 1.00 50.22 189 ALA A N 1
ATOM 1437 C CA . ALA A 1 189 ? 29.708 -4.653 0.418 1.00 50.22 189 ALA A CA 1
ATOM 1438 C C . ALA A 1 189 ? 31.102 -4.364 0.986 1.00 50.22 189 ALA A C 1
ATOM 1440 O O . ALA A 1 189 ? 31.398 -3.246 1.385 1.00 50.22 189 ALA A O 1
ATOM 1441 N N . GLY A 1 190 ? 31.953 -5.394 1.038 1.00 48.91 190 GLY A N 1
ATOM 1442 C CA . GLY A 1 190 ? 33.412 -5.227 1.063 1.00 48.91 190 GLY A CA 1
ATOM 1443 C C . GLY A 1 190 ? 33.983 -4.332 2.166 1.00 48.91 190 GLY A C 1
ATOM 1444 O O . GLY A 1 190 ? 34.981 -3.656 1.925 1.00 48.91 190 GLY A O 1
ATOM 1445 N N . GLY A 1 191 ? 33.373 -4.323 3.357 1.00 39.56 191 GLY A N 1
ATOM 1446 C CA . GLY A 1 191 ? 33.986 -3.737 4.544 1.00 39.56 191 GLY A CA 1
ATOM 1447 C C . GLY A 1 191 ? 35.348 -4.383 4.762 1.00 39.56 191 GLY A C 1
ATOM 1448 O O . GLY A 1 191 ? 35.459 -5.608 4.698 1.00 39.56 191 GLY A O 1
ATOM 1449 N N . ALA A 1 192 ? 36.365 -3.536 4.921 1.00 45.09 192 ALA A N 1
ATOM 1450 C CA . ALA A 1 192 ? 37.767 -3.883 5.059 1.00 45.09 192 ALA A CA 1
ATOM 1451 C C . ALA A 1 192 ? 37.960 -5.271 5.678 1.00 45.09 192 ALA A C 1
ATOM 1453 O O . ALA A 1 192 ? 37.609 -5.516 6.831 1.00 45.09 192 ALA A O 1
ATOM 1454 N N . SER A 1 193 ? 38.539 -6.164 4.879 1.00 46.22 193 SER A N 1
ATOM 1455 C CA . SER A 1 193 ? 39.207 -7.369 5.339 1.00 46.22 193 SER A CA 1
ATOM 1456 C C . SER A 1 193 ? 40.232 -6.957 6.404 1.00 46.22 193 SER A C 1
ATOM 1458 O O . SER A 1 193 ? 41.420 -6.802 6.115 1.00 46.22 193 SER A O 1
ATOM 1460 N N . TYR A 1 194 ? 39.797 -6.840 7.658 1.00 45.34 194 TYR A N 1
ATOM 1461 C CA . TYR A 1 194 ? 40.618 -7.302 8.755 1.00 45.34 194 TYR A CA 1
ATOM 1462 C C . TYR A 1 194 ? 40.791 -8.777 8.439 1.00 45.34 194 TYR A C 1
ATOM 1464 O O . TYR A 1 194 ? 39.886 -9.587 8.640 1.00 45.34 194 TYR A O 1
ATOM 1472 N N . LYS A 1 195 ? 41.911 -9.096 7.782 1.00 52.62 195 LYS A N 1
ATOM 1473 C CA . LYS A 1 195 ? 42.377 -10.463 7.674 1.00 52.62 195 LYS A CA 1
ATOM 1474 C C . LYS A 1 195 ? 42.547 -10.910 9.115 1.00 52.62 195 LYS A C 1
ATOM 1476 O O . LYS A 1 195 ? 43.608 -10.740 9.701 1.00 52.62 195 LYS A O 1
ATOM 1481 N N . GLN A 1 196 ? 41.491 -11.470 9.688 1.00 49.66 196 GLN A N 1
ATOM 1482 C CA . GLN A 1 196 ? 41.643 -12.490 10.687 1.00 49.66 196 GLN A CA 1
ATOM 1483 C C . GLN A 1 196 ? 42.404 -13.584 9.944 1.00 49.66 196 GLN A C 1
ATOM 1485 O O . GLN A 1 196 ? 41.837 -14.420 9.245 1.00 49.66 196 GLN A O 1
ATOM 1490 N N . THR A 1 197 ? 43.730 -13.510 10.004 1.00 48.44 197 THR A N 1
ATOM 1491 C CA . THR A 1 197 ? 44.605 -14.638 9.745 1.00 48.44 197 THR A CA 1
ATOM 1492 C C . THR A 1 197 ? 44.370 -15.620 10.882 1.00 48.44 197 THR A C 1
ATOM 1494 O O . THR A 1 197 ? 45.251 -15.872 11.695 1.00 48.44 197 THR A O 1
ATOM 1497 N N . SER A 1 198 ? 43.167 -16.189 10.961 1.00 50.62 198 SER A N 1
ATOM 1498 C CA . SER A 1 198 ? 43.018 -17.537 11.471 1.00 50.62 198 SER A CA 1
ATOM 1499 C C . SER A 1 198 ? 43.644 -18.433 10.408 1.00 50.62 198 SER A C 1
ATOM 1501 O O . SER A 1 198 ? 42.955 -19.045 9.593 1.00 50.62 198 SER A O 1
ATOM 1503 N N . GLY A 1 199 ? 44.980 -18.445 10.365 1.00 49.34 199 GLY A N 1
ATOM 1504 C CA . GLY A 1 199 ? 45.661 -19.642 9.915 1.00 49.34 199 GLY A CA 1
ATOM 1505 C C . GLY A 1 199 ? 45.107 -20.759 10.786 1.00 49.34 199 GLY A C 1
ATOM 1506 O O . GLY A 1 199 ? 45.041 -20.597 12.005 1.00 49.34 199 GLY A O 1
ATOM 1507 N N . ALA A 1 200 ? 44.608 -21.824 10.166 1.00 53.34 200 ALA A N 1
ATOM 1508 C CA . ALA A 1 200 ? 44.294 -23.039 10.893 1.00 53.34 200 ALA A CA 1
ATOM 1509 C C . ALA A 1 200 ? 45.582 -23.453 11.613 1.00 53.34 200 ALA A C 1
ATOM 1511 O O . ALA A 1 200 ? 46.532 -23.912 10.980 1.00 53.34 200 ALA A O 1
ATOM 1512 N N . PHE A 1 201 ? 45.654 -23.156 12.909 1.00 50.84 201 PHE A N 1
ATOM 1513 C CA . PHE A 1 201 ? 46.760 -23.574 13.745 1.00 50.84 201 PHE A CA 1
ATOM 1514 C C . PHE A 1 201 ? 46.591 -25.079 13.909 1.00 50.84 201 PHE A C 1
ATOM 1516 O O . PHE A 1 201 ? 45.570 -25.549 14.412 1.00 50.84 201 PHE A O 1
ATOM 1523 N N . ASP A 1 202 ? 47.552 -25.832 13.391 1.00 59.22 202 ASP A N 1
ATOM 1524 C CA . ASP A 1 202 ? 47.618 -27.269 13.585 1.00 59.22 202 ASP A CA 1
ATOM 1525 C C . ASP A 1 202 ? 47.952 -27.534 15.060 1.00 59.22 202 ASP A C 1
ATOM 1527 O O . ASP A 1 202 ? 49.100 -27.419 15.488 1.00 59.22 202 ASP A O 1
ATOM 1531 N N . LEU A 1 203 ? 46.921 -27.839 15.853 1.00 58.12 203 LEU A N 1
ATOM 1532 C CA . LEU A 1 203 ? 47.020 -28.103 17.293 1.00 58.12 203 LEU A CA 1
ATOM 1533 C C . LEU A 1 203 ? 47.808 -29.384 17.623 1.00 58.12 203 LEU A C 1
ATOM 1535 O O . LEU A 1 203 ? 48.002 -29.689 18.794 1.00 58.12 203 LEU A O 1
ATOM 1539 N N . THR A 1 204 ? 48.280 -30.140 16.627 1.00 62.28 204 THR A N 1
ATOM 1540 C CA . THR A 1 204 ? 49.086 -31.349 16.864 1.00 62.28 204 THR A CA 1
ATOM 1541 C C . THR A 1 204 ? 50.577 -31.071 17.073 1.00 62.28 204 THR A C 1
ATOM 1543 O O . THR A 1 204 ? 51.324 -31.991 17.403 1.00 62.28 204 THR A O 1
ATOM 1546 N N . LYS A 1 205 ? 51.021 -29.813 16.923 1.00 59.44 205 LYS A N 1
ATOM 1547 C CA . LYS A 1 205 ? 52.414 -29.383 17.154 1.00 59.44 205 LYS A CA 1
ATOM 1548 C C . LYS A 1 205 ? 52.540 -28.277 18.201 1.00 59.44 205 LYS A C 1
ATOM 1550 O O . LYS A 1 205 ? 53.373 -27.385 18.059 1.00 59.44 205 LYS A O 1
ATOM 1555 N N . VAL A 1 206 ? 51.698 -28.306 19.230 1.00 54.28 206 VAL A N 1
ATOM 1556 C CA . VAL A 1 206 ? 51.910 -27.456 20.405 1.00 54.28 206 VAL A CA 1
ATOM 1557 C C . VAL A 1 206 ? 53.086 -28.050 21.182 1.00 54.28 206 VAL A C 1
ATOM 1559 O O . VAL A 1 206 ? 52.955 -29.086 21.825 1.00 54.28 206 VAL A O 1
ATOM 1562 N N . ASP A 1 207 ? 54.262 -27.441 21.038 1.00 68.31 207 ASP A N 1
ATOM 1563 C CA . ASP A 1 207 ? 55.426 -27.747 21.866 1.00 68.31 207 ASP A CA 1
ATOM 1564 C C . ASP A 1 207 ? 55.192 -27.108 23.242 1.00 68.31 207 ASP A C 1
ATOM 1566 O O . ASP A 1 207 ? 55.362 -25.899 23.426 1.00 68.31 207 ASP A O 1
ATOM 1570 N N . GLU A 1 208 ? 54.738 -27.921 24.199 1.00 74.69 208 GLU A N 1
ATOM 1571 C CA . GLU A 1 208 ? 54.383 -27.512 25.570 1.00 74.69 208 GLU A CA 1
ATOM 1572 C C . GLU A 1 208 ? 55.503 -26.692 26.242 1.00 74.69 208 GLU A C 1
ATOM 1574 O O . GLU A 1 208 ? 55.259 -25.848 27.109 1.00 74.69 208 GLU A O 1
ATOM 1579 N N . HIS A 1 209 ? 56.751 -26.888 25.804 1.00 75.81 209 HIS A N 1
ATOM 1580 C CA . HIS A 1 209 ? 57.912 -26.212 26.360 1.00 75.81 209 HIS A CA 1
ATOM 1581 C C . HIS A 1 209 ? 58.049 -24.744 25.915 1.00 75.81 209 HIS A C 1
ATOM 1583 O O . HIS A 1 209 ? 58.625 -23.927 26.647 1.00 75.81 209 HIS A O 1
ATOM 1589 N N . GLU A 1 210 ? 57.532 -24.392 24.734 1.00 75.75 210 GLU A N 1
ATOM 1590 C CA . GLU A 1 210 ? 57.529 -23.018 24.221 1.00 75.75 210 GLU A CA 1
ATOM 1591 C C . GLU A 1 210 ? 56.374 -22.206 24.829 1.00 75.75 210 GLU A C 1
ATOM 1593 O O . GLU A 1 210 ? 56.544 -21.031 25.175 1.00 75.75 210 GLU A O 1
ATOM 1598 N N . GLU A 1 211 ? 55.232 -22.857 25.061 1.00 76.88 211 GLU A N 1
ATOM 1599 C CA . GLU A 1 211 ? 54.064 -22.254 25.706 1.00 76.88 211 GLU A CA 1
ATOM 1600 C C . GLU A 1 211 ? 54.352 -21.884 27.170 1.00 76.88 211 GLU A C 1
ATOM 1602 O O . GLU A 1 211 ? 54.117 -20.740 27.569 1.00 76.88 211 GLU A O 1
ATOM 1607 N N . ALA A 1 212 ? 55.030 -22.756 27.927 1.00 80.12 212 ALA A N 1
ATOM 1608 C CA . ALA A 1 212 ? 55.475 -22.455 29.292 1.00 80.12 212 ALA A CA 1
ATOM 1609 C C . ALA A 1 212 ? 56.416 -21.232 29.366 1.00 80.12 212 ALA A C 1
ATOM 1611 O O . ALA A 1 212 ? 56.351 -20.421 30.296 1.00 80.12 212 ALA A O 1
ATOM 1612 N N . ARG A 1 213 ? 57.282 -21.047 28.359 1.00 81.25 213 ARG A N 1
ATOM 1613 C CA . ARG A 1 213 ? 58.172 -19.874 28.269 1.00 81.25 213 ARG A CA 1
ATOM 1614 C C . ARG A 1 213 ? 57.391 -18.589 28.007 1.00 81.25 213 ARG A C 1
ATOM 1616 O O . ARG A 1 213 ? 57.732 -17.536 28.551 1.00 81.25 213 ARG A O 1
ATOM 1623 N N . ARG A 1 214 ? 56.347 -18.673 27.180 1.00 81.31 214 ARG A N 1
ATOM 1624 C CA . ARG A 1 214 ? 55.465 -17.548 26.856 1.00 81.31 214 ARG A CA 1
ATOM 1625 C C . ARG A 1 214 ? 54.635 -17.124 28.064 1.00 81.31 214 ARG A C 1
ATOM 1627 O O . ARG A 1 214 ? 54.518 -15.926 28.320 1.00 81.31 214 ARG A O 1
ATOM 1634 N N . GLU A 1 215 ? 54.126 -18.081 28.835 1.00 83.25 215 GLU A N 1
ATOM 1635 C CA . GLU A 1 215 ? 53.419 -17.803 30.088 1.00 83.25 215 GLU A CA 1
ATOM 1636 C C . GLU A 1 215 ? 54.336 -17.135 31.117 1.00 83.25 215 GLU A C 1
ATOM 1638 O O . GLU A 1 215 ? 53.955 -16.137 31.728 1.00 83.25 215 GLU A O 1
ATOM 1643 N N . GLN A 1 216 ? 55.584 -17.594 31.244 1.00 83.50 216 GLN A N 1
ATOM 1644 C CA . GLN A 1 216 ? 56.555 -16.985 32.157 1.00 83.50 216 GLN A CA 1
ATOM 1645 C C . GLN A 1 216 ? 56.903 -15.531 31.767 1.00 83.50 216 GLN A C 1
ATOM 1647 O O . GLN A 1 216 ? 57.051 -14.658 32.630 1.00 83.50 216 GLN A O 1
ATOM 1652 N N . LEU A 1 217 ? 56.976 -15.234 30.465 1.00 82.69 217 LEU A N 1
ATOM 1653 C CA . LEU A 1 217 ? 57.137 -13.870 29.939 1.00 82.69 217 LEU A CA 1
ATOM 1654 C C . LEU A 1 217 ? 55.921 -12.974 30.232 1.00 82.69 217 LEU A C 1
ATOM 1656 O O . LEU A 1 217 ? 56.080 -11.817 30.618 1.00 82.69 217 LEU A O 1
ATOM 1660 N N . LEU A 1 218 ? 54.704 -13.505 30.116 1.00 82.19 218 LEU A N 1
ATOM 1661 C CA . LEU A 1 218 ? 53.481 -12.778 30.471 1.00 82.19 218 LEU A CA 1
ATOM 1662 C C . LEU A 1 218 ? 53.406 -12.478 31.974 1.00 82.19 218 LEU A C 1
ATOM 1664 O O . LEU A 1 218 ? 53.181 -11.328 32.358 1.00 82.19 218 LEU A O 1
ATOM 1668 N N . LEU A 1 219 ? 53.687 -13.467 32.823 1.00 81.12 219 LEU A N 1
ATOM 1669 C CA . LEU A 1 219 ? 53.710 -13.316 34.281 1.00 81.12 219 LEU A CA 1
ATOM 1670 C C . LEU A 1 219 ? 54.756 -12.293 34.749 1.00 81.12 219 LEU A C 1
ATOM 1672 O O . LEU A 1 219 ? 54.473 -11.467 35.618 1.00 81.12 219 LEU A O 1
ATOM 1676 N N . SER A 1 220 ? 55.943 -12.291 34.138 1.00 79.12 220 SER A N 1
ATOM 1677 C CA . SER A 1 220 ? 56.984 -11.298 34.439 1.00 79.12 220 SER A CA 1
ATOM 1678 C C . SER A 1 220 ? 56.616 -9.880 33.984 1.00 79.12 220 SER A C 1
ATOM 1680 O O . SER A 1 220 ? 56.925 -8.922 34.694 1.00 79.12 220 SER A O 1
ATOM 1682 N N . SER A 1 221 ? 55.889 -9.731 32.870 1.00 78.19 221 SER A N 1
ATOM 1683 C CA . SER A 1 221 ? 55.403 -8.422 32.409 1.00 78.19 221 SER A CA 1
ATOM 1684 C C . SER A 1 221 ? 54.315 -7.832 33.318 1.00 78.19 221 SER A C 1
ATOM 1686 O O . SER A 1 221 ? 54.283 -6.623 33.541 1.00 78.19 221 SER A O 1
ATOM 1688 N N . MET A 1 222 ? 53.471 -8.678 33.921 1.00 74.69 222 MET A N 1
ATOM 1689 C CA . MET A 1 222 ? 52.427 -8.229 34.850 1.00 74.69 222 MET A CA 1
ATOM 1690 C C . MET A 1 222 ? 52.988 -7.817 36.219 1.00 74.69 222 MET A C 1
ATOM 1692 O O . MET A 1 222 ? 52.430 -6.932 36.866 1.00 74.69 222 MET A O 1
ATOM 1696 N N . GLY A 1 223 ? 54.121 -8.389 36.642 1.00 64.38 223 GLY A N 1
ATOM 1697 C CA . GLY A 1 223 ? 54.775 -8.035 37.907 1.00 64.38 223 GLY A CA 1
ATOM 1698 C C . GLY A 1 223 ? 55.403 -6.634 37.937 1.00 64.38 223 GLY A C 1
ATOM 1699 O O . GLY A 1 223 ? 55.565 -6.063 39.014 1.00 64.38 223 GLY A O 1
ATOM 1700 N N . GLN A 1 224 ? 55.726 -6.042 36.781 1.00 58.56 224 GLN A N 1
ATOM 1701 C CA . GLN A 1 224 ? 56.354 -4.713 36.709 1.00 58.56 224 GLN A CA 1
ATOM 1702 C C . GLN A 1 224 ? 55.357 -3.540 36.694 1.00 58.56 224 GLN A C 1
ATOM 1704 O O . GLN A 1 224 ? 55.767 -2.394 36.863 1.00 58.56 224 GLN A O 1
ATOM 1709 N N . ALA A 1 225 ? 54.051 -3.795 36.572 1.00 55.78 225 ALA A N 1
ATOM 1710 C CA . ALA A 1 225 ? 53.031 -2.741 36.539 1.00 55.78 225 ALA A CA 1
ATOM 1711 C C . ALA A 1 225 ? 52.588 -2.231 37.933 1.00 55.78 225 ALA A C 1
ATOM 1713 O O . ALA A 1 225 ? 51.768 -1.320 38.018 1.00 55.78 225 ALA A O 1
ATOM 1714 N N . ALA A 1 226 ? 53.122 -2.777 39.035 1.00 53.81 226 ALA A N 1
ATOM 1715 C CA . ALA A 1 226 ? 52.653 -2.480 40.398 1.00 53.81 226 ALA A CA 1
ATOM 1716 C C . ALA A 1 226 ? 53.390 -1.335 41.135 1.00 53.81 226 ALA A C 1
ATOM 1718 O O . ALA A 1 226 ? 53.085 -1.066 42.296 1.00 53.81 226 ALA A O 1
ATOM 1719 N N . ALA A 1 227 ? 54.323 -0.618 40.498 1.00 56.53 227 ALA A N 1
ATOM 1720 C CA . ALA A 1 227 ? 55.017 0.523 41.111 1.00 56.53 227 ALA A CA 1
ATOM 1721 C C . ALA A 1 227 ? 54.898 1.798 40.256 1.00 56.53 227 ALA A C 1
ATOM 1723 O O . ALA A 1 227 ? 55.881 2.317 39.737 1.00 56.53 227 ALA A O 1
ATOM 1724 N N . GLY A 1 228 ? 53.676 2.319 40.113 1.00 45.84 228 GLY A N 1
ATOM 1725 C CA . GLY A 1 228 ? 53.416 3.555 39.373 1.00 45.84 228 GLY A CA 1
ATOM 1726 C C . GLY A 1 228 ? 52.041 4.152 39.669 1.00 45.84 228 GLY A C 1
ATOM 1727 O O . GLY A 1 228 ? 51.062 3.812 39.024 1.00 45.84 228 GLY A O 1
ATOM 1728 N N . LYS A 1 229 ? 52.001 5.033 40.675 1.00 44.66 229 LYS A N 1
ATOM 1729 C CA . LYS A 1 229 ? 50.944 5.999 41.039 1.00 44.66 229 LYS A CA 1
ATOM 1730 C C . LYS A 1 229 ? 49.951 6.391 39.925 1.00 44.66 229 LYS A C 1
ATOM 1732 O O . LYS A 1 229 ? 50.376 6.853 38.873 1.00 44.66 229 LYS A O 1
ATOM 1737 N N . GLY A 1 230 ? 48.671 6.510 40.301 1.00 39.12 230 GLY A N 1
ATOM 1738 C CA . GLY A 1 230 ? 47.854 7.663 39.884 1.00 39.12 230 GLY A CA 1
ATOM 1739 C C . GLY A 1 230 ? 46.408 7.376 39.479 1.00 39.12 230 GLY A C 1
ATOM 1740 O O . GLY A 1 230 ? 46.139 7.049 38.336 1.00 39.12 230 GLY A O 1
ATOM 1741 N N . ALA A 1 231 ? 45.508 7.566 40.447 1.00 45.41 231 ALA A N 1
ATOM 1742 C CA . ALA A 1 231 ? 44.066 7.832 40.378 1.00 45.41 231 ALA A CA 1
ATOM 1743 C C . ALA A 1 231 ? 43.397 8.042 38.996 1.00 45.41 231 ALA A C 1
ATOM 1745 O O . ALA A 1 231 ? 43.717 8.979 38.269 1.00 45.41 231 ALA A O 1
ATOM 1746 N N . GLY A 1 232 ? 42.337 7.265 38.742 1.00 36.28 232 GLY A N 1
ATOM 1747 C CA . GLY A 1 232 ? 41.373 7.494 37.663 1.00 36.28 232 GLY A CA 1
ATOM 1748 C C . GLY A 1 232 ? 40.174 6.546 37.751 1.00 36.28 232 GLY A C 1
ATOM 1749 O O . GLY A 1 232 ? 40.169 5.479 37.152 1.00 36.28 232 GLY A O 1
ATOM 1750 N N . THR A 1 233 ? 39.182 6.933 38.550 1.00 44.50 233 THR A N 1
ATOM 1751 C CA . THR A 1 233 ? 37.894 6.266 38.795 1.00 44.50 233 THR A CA 1
ATOM 1752 C C . THR A 1 233 ? 37.056 6.100 37.523 1.00 44.50 233 THR A C 1
ATOM 1754 O O . THR A 1 233 ? 36.756 7.104 36.891 1.00 44.50 233 THR A O 1
ATOM 1757 N N . HIS A 1 234 ? 36.566 4.889 37.221 1.00 37.72 234 HIS A N 1
ATOM 1758 C CA . HIS A 1 234 ? 35.256 4.694 36.580 1.00 37.72 234 HIS A CA 1
ATOM 1759 C C . HIS A 1 234 ? 34.661 3.309 36.900 1.00 37.72 234 HIS A C 1
ATOM 1761 O O . HIS A 1 234 ? 35.293 2.273 36.715 1.00 37.72 234 HIS A O 1
ATOM 1767 N N . GLN A 1 235 ? 33.433 3.345 37.424 1.00 38.03 235 GLN A N 1
ATOM 1768 C CA . GLN A 1 235 ? 32.570 2.231 37.824 1.00 38.03 235 GLN A CA 1
ATOM 1769 C C . GLN A 1 235 ? 32.204 1.302 36.658 1.00 38.03 235 GLN A C 1
ATOM 1771 O O . GLN A 1 235 ? 31.742 1.763 35.615 1.00 38.03 235 GLN A O 1
ATOM 1776 N N . SER A 1 236 ? 32.300 -0.008 36.888 1.00 37.72 236 SER A N 1
ATOM 1777 C CA . SER A 1 236 ? 31.673 -1.056 36.078 1.00 37.72 236 SER A CA 1
ATOM 1778 C C . SER A 1 236 ? 30.384 -1.545 36.746 1.00 37.72 236 SER A C 1
ATOM 1780 O O . SER A 1 236 ? 30.391 -1.938 37.911 1.00 37.72 236 SER A O 1
ATOM 1782 N N . VAL A 1 237 ? 29.298 -1.506 35.974 1.00 40.50 237 VAL A N 1
ATOM 1783 C CA . VAL A 1 237 ? 27.937 -1.959 36.289 1.00 40.50 237 VAL A CA 1
ATOM 1784 C C . VAL A 1 237 ? 27.848 -3.491 36.239 1.00 40.50 237 VAL A C 1
ATOM 1786 O O . VAL A 1 237 ? 28.367 -4.117 35.314 1.00 40.50 237 VAL A O 1
ATOM 1789 N N . GLU A 1 238 ? 27.171 -4.073 37.232 1.00 42.22 238 GLU A N 1
ATOM 1790 C CA . GLU A 1 238 ? 26.831 -5.496 37.349 1.00 42.22 238 GLU A CA 1
ATOM 1791 C C . GLU A 1 238 ? 25.989 -5.990 36.160 1.00 42.22 238 GLU A C 1
ATOM 1793 O O . GLU A 1 238 ? 24.983 -5.383 35.787 1.00 42.22 238 GLU A O 1
ATOM 1798 N N . LYS A 1 239 ? 26.380 -7.132 35.580 1.00 38.62 239 LYS A N 1
ATOM 1799 C CA . LYS A 1 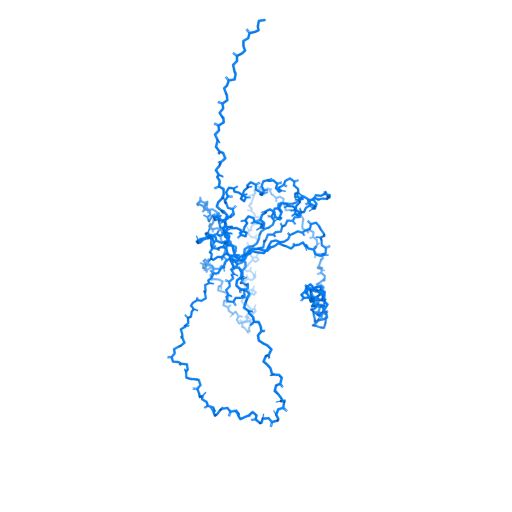239 ? 25.580 -7.880 34.603 1.00 38.62 239 LYS A CA 1
ATOM 1800 C C . LYS A 1 239 ? 24.884 -9.044 35.299 1.00 38.62 239 LYS A C 1
ATOM 1802 O O . LYS A 1 239 ? 25.540 -9.910 35.867 1.00 38.62 239 LYS A O 1
ATOM 1807 N N . ALA A 1 240 ? 23.558 -9.031 35.207 1.00 42.53 240 ALA A N 1
ATOM 1808 C CA . ALA A 1 240 ? 22.652 -10.059 35.688 1.00 42.53 240 ALA A CA 1
ATOM 1809 C C . ALA A 1 240 ? 22.615 -11.292 34.767 1.00 42.53 240 ALA A C 1
ATOM 1811 O O . ALA A 1 240 ? 22.748 -11.183 33.546 1.00 42.53 240 ALA A O 1
ATOM 1812 N N . ASP A 1 241 ? 22.385 -12.443 35.398 1.00 49.00 241 ASP A N 1
ATOM 1813 C CA . ASP A 1 241 ? 22.174 -13.769 34.821 1.00 49.00 241 ASP A CA 1
ATOM 1814 C C . ASP A 1 241 ? 21.068 -13.816 33.754 1.00 49.00 241 ASP A C 1
ATOM 1816 O O . ASP A 1 241 ? 19.893 -13.548 34.024 1.00 49.00 241 ASP A O 1
ATOM 1820 N N . GLU A 1 242 ? 21.424 -14.265 32.548 1.00 43.44 242 GLU A N 1
ATOM 1821 C CA . GLU A 1 242 ? 20.484 -14.532 31.461 1.00 43.44 242 GLU A CA 1
ATOM 1822 C C . GLU A 1 242 ? 20.186 -16.041 31.385 1.00 43.44 242 GLU A C 1
ATOM 1824 O O . GLU A 1 242 ? 20.954 -16.850 30.861 1.00 43.44 242 GLU A O 1
ATOM 1829 N N . LYS A 1 243 ? 19.040 -16.439 31.951 1.00 50.16 243 LYS A N 1
ATOM 1830 C CA . LYS A 1 243 ? 18.488 -17.799 31.859 1.00 50.16 243 LYS A CA 1
ATOM 1831 C C . LYS A 1 243 ? 18.094 -18.112 30.412 1.00 50.16 243 LYS A C 1
ATOM 1833 O O . LYS A 1 243 ? 17.151 -17.530 29.875 1.00 50.16 243 LYS A O 1
ATOM 1838 N N . ALA A 1 244 ? 18.766 -19.097 29.819 1.00 45.31 244 ALA A N 1
ATOM 1839 C CA . ALA A 1 244 ? 18.459 -19.642 28.502 1.00 45.31 244 ALA A CA 1
ATOM 1840 C C . ALA A 1 244 ? 16.998 -20.128 28.415 1.00 45.31 244 ALA A C 1
ATOM 1842 O O . ALA A 1 244 ? 16.602 -21.119 29.032 1.00 45.31 244 ALA A O 1
ATOM 1843 N N . LYS A 1 245 ? 16.184 -19.415 27.629 1.00 51.16 245 LYS A N 1
ATOM 1844 C CA . LYS A 1 245 ? 14.799 -19.780 27.316 1.00 51.16 245 LYS A CA 1
ATOM 1845 C C . LYS A 1 245 ? 14.815 -20.904 26.276 1.00 51.16 245 LYS A C 1
ATOM 1847 O O . LYS A 1 245 ? 15.312 -20.719 25.165 1.00 51.16 245 LYS A O 1
ATOM 1852 N N . ALA A 1 246 ? 14.294 -22.072 26.649 1.00 52.69 246 ALA A N 1
ATOM 1853 C CA . ALA A 1 246 ? 14.176 -23.228 25.768 1.00 52.69 246 ALA A CA 1
ATOM 1854 C C . ALA A 1 246 ? 13.390 -22.859 24.498 1.00 52.69 246 ALA A C 1
ATOM 1856 O O . ALA A 1 246 ? 12.284 -22.318 24.573 1.00 52.69 246 ALA A O 1
ATOM 1857 N N . ARG A 1 247 ? 13.980 -23.133 23.330 1.00 53.28 247 ARG A N 1
ATOM 1858 C CA . ARG A 1 247 ? 13.331 -22.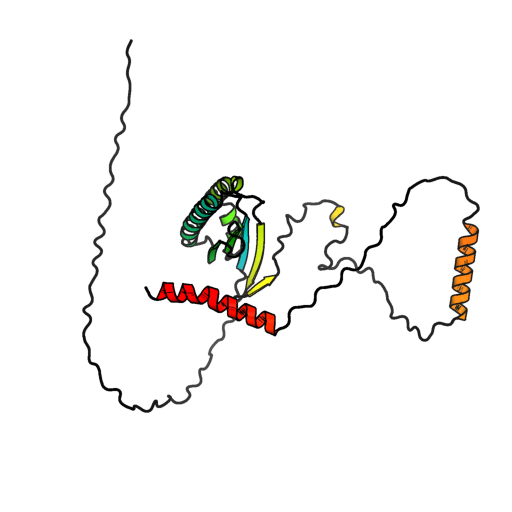947 22.028 1.00 53.28 247 ARG A CA 1
ATOM 1859 C C . ARG A 1 247 ? 12.145 -23.904 21.926 1.00 53.28 247 ARG A C 1
ATOM 1861 O O . ARG A 1 247 ? 12.296 -25.099 22.174 1.00 53.28 247 ARG A O 1
ATOM 1868 N N . SER A 1 248 ? 10.980 -23.376 21.566 1.00 68.38 248 SER A N 1
ATOM 1869 C CA . SER A 1 248 ? 9.797 -24.184 21.291 1.00 68.38 248 SER A CA 1
ATOM 1870 C C . SER A 1 248 ? 10.059 -25.130 20.109 1.00 68.38 248 SER A C 1
ATOM 1872 O O . SER A 1 248 ? 10.743 -24.746 19.154 1.00 68.38 248 SER A O 1
ATOM 1874 N N . PRO A 1 249 ? 9.550 -26.373 20.165 1.00 73.62 249 PRO A N 1
ATOM 1875 C CA . PRO A 1 249 ? 9.721 -27.331 19.084 1.00 73.62 249 PRO A CA 1
ATOM 1876 C C . PRO A 1 249 ? 9.021 -26.825 17.821 1.00 73.62 249 PRO A C 1
ATOM 1878 O O . PRO A 1 249 ? 7.907 -26.300 17.877 1.00 73.62 249 PRO A O 1
ATOM 1881 N N . LEU A 1 250 ? 9.690 -26.985 16.679 1.00 70.69 250 LEU A N 1
ATOM 1882 C CA . LEU A 1 250 ? 9.107 -26.680 15.377 1.00 70.69 250 LEU A CA 1
ATOM 1883 C C . LEU A 1 250 ? 7.860 -27.554 15.153 1.00 70.69 250 LEU A C 1
ATOM 1885 O O . LEU A 1 250 ? 7.880 -28.739 15.505 1.00 70.69 250 LEU A O 1
ATOM 1889 N N . PRO A 1 251 ? 6.783 -27.000 14.569 1.00 78.06 251 PRO A N 1
ATOM 1890 C CA . PRO A 1 251 ? 5.591 -27.773 14.259 1.00 78.06 251 PRO A CA 1
ATOM 1891 C C . PRO A 1 251 ? 5.933 -28.901 13.282 1.00 78.06 251 PRO A C 1
ATOM 1893 O O . PRO A 1 251 ? 6.735 -28.734 12.360 1.00 78.06 251 PRO A O 1
ATOM 1896 N N . SER A 1 252 ? 5.318 -30.064 13.487 1.00 90.44 252 SER A N 1
ATOM 1897 C CA . SER A 1 252 ? 5.488 -31.201 12.589 1.00 90.44 252 SER A CA 1
ATOM 1898 C C . SER A 1 252 ? 4.943 -30.870 11.195 1.00 90.44 252 SER A C 1
ATOM 1900 O O . SER A 1 252 ? 3.985 -30.110 11.048 1.00 90.44 252 SER A O 1
ATOM 1902 N N . LEU A 1 253 ? 5.514 -31.485 10.154 1.00 76.56 253 LEU A N 1
ATOM 1903 C CA . LEU A 1 253 ? 5.021 -31.350 8.774 1.00 76.56 253 LEU A CA 1
ATOM 1904 C C . LEU A 1 253 ? 3.523 -31.661 8.657 1.00 76.56 253 LEU A C 1
ATOM 1906 O O . LEU A 1 253 ? 2.818 -31.040 7.869 1.00 76.56 253 LEU A O 1
ATOM 1910 N N . GLN A 1 254 ? 3.024 -32.581 9.482 1.00 87.75 254 GLN A N 1
ATOM 1911 C CA . GLN A 1 254 ? 1.614 -32.942 9.513 1.00 87.75 254 GLN A CA 1
ATOM 1912 C C . GLN A 1 254 ? 0.730 -31.804 10.045 1.00 87.75 254 GLN A C 1
ATOM 1914 O O . GLN A 1 254 ? -0.340 -31.580 9.489 1.00 87.75 254 GLN A O 1
ATOM 1919 N N . ALA A 1 255 ? 1.202 -31.035 11.035 1.00 81.25 255 ALA A N 1
ATOM 1920 C CA . ALA A 1 255 ? 0.504 -29.846 11.530 1.00 81.25 255 ALA A CA 1
ATOM 1921 C C . ALA A 1 255 ? 0.450 -28.729 10.472 1.00 81.25 255 ALA A C 1
ATOM 1923 O O . ALA A 1 255 ? -0.569 -28.051 10.325 1.00 81.25 255 ALA A O 1
ATOM 1924 N N . VAL A 1 256 ? 1.525 -28.572 9.690 1.00 80.00 256 VAL A N 1
ATOM 1925 C CA . VAL A 1 256 ? 1.582 -27.598 8.587 1.00 80.00 256 VAL A CA 1
ATOM 1926 C C . VAL A 1 256 ? 0.610 -27.980 7.464 1.00 80.00 256 VAL A C 1
ATOM 1928 O O . VAL A 1 256 ? -0.107 -27.121 6.956 1.00 80.00 256 VAL A O 1
ATOM 1931 N N . LEU A 1 257 ? 0.532 -29.267 7.111 1.00 82.81 257 LEU A N 1
ATOM 1932 C CA . LEU A 1 257 ? -0.395 -29.754 6.085 1.00 82.81 257 LEU A CA 1
ATOM 1933 C C . LEU A 1 257 ? -1.861 -29.640 6.527 1.00 82.81 257 LEU A C 1
ATOM 1935 O O . LEU A 1 257 ? -2.683 -29.149 5.758 1.00 82.81 257 LEU A O 1
ATOM 1939 N N . SER A 1 258 ? -2.185 -29.982 7.781 1.00 85.38 258 SER A N 1
ATOM 1940 C CA . SER A 1 258 ? -3.551 -29.816 8.301 1.00 85.38 258 SER A CA 1
ATOM 1941 C C . SER A 1 258 ? -3.993 -28.352 8.359 1.00 85.38 258 SER A C 1
ATOM 1943 O O . SER A 1 258 ? -5.165 -28.050 8.148 1.00 85.38 258 SER A O 1
ATOM 1945 N N . PHE A 1 259 ? -3.058 -27.429 8.610 1.00 86.19 259 PHE A N 1
ATOM 1946 C CA . PHE A 1 259 ? -3.347 -25.998 8.571 1.00 86.19 259 PHE A CA 1
ATOM 1947 C C . PHE A 1 259 ? -3.640 -25.523 7.140 1.00 86.19 259 PHE A C 1
ATOM 1949 O O . PHE A 1 259 ? -4.596 -24.782 6.923 1.00 86.19 259 PHE A O 1
ATOM 1956 N N . ALA A 1 260 ? -2.874 -25.994 6.151 1.00 77.81 260 ALA A N 1
ATOM 1957 C CA . ALA A 1 260 ? -3.104 -25.659 4.746 1.00 77.81 260 ALA A CA 1
ATOM 1958 C C . ALA A 1 260 ? -4.470 -26.156 4.237 1.00 77.81 260 ALA A C 1
ATOM 1960 O O . ALA A 1 260 ? -5.167 -25.416 3.537 1.00 77.81 260 ALA A O 1
ATOM 1961 N N . ASP A 1 261 ? -4.887 -27.363 4.631 1.00 80.25 261 ASP A N 1
ATOM 1962 C CA . ASP A 1 261 ? -6.208 -27.899 4.279 1.00 80.25 261 ASP A CA 1
ATOM 1963 C C . ASP A 1 261 ? -7.349 -27.113 4.947 1.00 80.25 261 ASP A C 1
ATOM 1965 O O . ASP A 1 261 ? -8.345 -26.797 4.292 1.00 80.25 261 ASP A O 1
ATOM 1969 N N . ALA A 1 262 ? -7.180 -26.695 6.207 1.00 82.75 262 ALA A N 1
ATOM 1970 C CA . ALA A 1 262 ? -8.162 -25.864 6.906 1.00 82.75 262 ALA A CA 1
ATOM 1971 C C . ALA A 1 262 ? -8.327 -24.471 6.263 1.00 82.75 262 ALA A C 1
ATOM 1973 O O . ALA A 1 262 ? -9.445 -23.968 6.128 1.00 82.75 262 ALA A O 1
ATOM 1974 N N . VAL A 1 263 ? -7.228 -23.856 5.810 1.00 78.75 263 VAL A N 1
ATOM 1975 C CA . VAL A 1 263 ? -7.265 -22.565 5.099 1.00 78.75 263 VAL A CA 1
ATOM 1976 C C . VAL A 1 263 ? -7.938 -22.710 3.732 1.00 78.75 263 VAL A C 1
ATOM 1978 O O . VAL A 1 263 ? -8.750 -21.867 3.349 1.00 78.75 263 VAL A O 1
ATOM 1981 N N . LYS A 1 264 ? -7.658 -23.800 3.008 1.00 83.94 264 LYS A N 1
ATOM 1982 C CA . LYS A 1 264 ? -8.269 -24.088 1.705 1.00 83.94 264 LYS A CA 1
ATOM 1983 C C . LYS A 1 264 ? -9.795 -24.207 1.800 1.00 83.94 264 LYS A C 1
ATOM 1985 O O . LYS A 1 264 ? -10.494 -23.615 0.979 1.00 83.94 264 LYS A O 1
ATOM 1990 N N . GLU A 1 265 ? -10.306 -24.931 2.794 1.00 75.88 265 GLU A N 1
ATOM 1991 C CA . GLU A 1 265 ? -11.749 -25.083 3.047 1.00 75.88 265 GLU A CA 1
ATOM 1992 C C . GLU A 1 265 ? -12.409 -23.747 3.432 1.00 75.88 265 GLU A C 1
ATOM 1994 O O . GLU A 1 265 ? -13.468 -23.398 2.902 1.00 75.88 265 GLU A O 1
ATOM 1999 N N . SER A 1 266 ? -11.752 -22.965 4.296 1.00 81.75 266 SER A N 1
ATOM 2000 C CA . SER A 1 266 ? -12.265 -21.679 4.786 1.00 81.75 266 SER A CA 1
ATOM 2001 C C . SER A 1 266 ? -12.382 -20.620 3.683 1.00 81.75 266 SER A C 1
ATOM 2003 O O . SER A 1 266 ? -13.361 -19.878 3.631 1.00 81.75 266 SER A O 1
ATOM 2005 N N . VAL A 1 267 ? -11.420 -20.575 2.754 1.00 76.62 267 VAL A N 1
ATOM 2006 C CA . VAL A 1 267 ? -11.379 -19.552 1.695 1.00 76.62 267 VAL A CA 1
ATOM 2007 C C . VAL A 1 267 ? -12.181 -19.965 0.461 1.00 76.62 267 VAL A C 1
ATOM 2009 O O . VAL A 1 267 ? -12.916 -19.153 -0.102 1.00 76.62 267 VAL A O 1
ATOM 2012 N N . LEU A 1 268 ? -12.081 -21.223 0.021 1.00 73.50 268 LEU A N 1
ATOM 2013 C CA . LEU A 1 268 ? -12.732 -21.654 -1.222 1.00 73.50 268 LEU A CA 1
ATOM 2014 C C . LEU A 1 268 ? -14.223 -21.958 -1.041 1.00 73.50 268 LEU A C 1
ATOM 2016 O O . LEU A 1 268 ? -14.987 -21.810 -1.994 1.00 73.50 268 LEU A O 1
ATOM 2020 N N . GLY A 1 269 ? -14.665 -22.341 0.160 1.00 83.44 269 GLY A N 1
ATOM 2021 C CA . GLY A 1 269 ? -16.075 -22.627 0.438 1.00 83.44 269 GLY A CA 1
ATOM 2022 C C . GLY A 1 269 ? -17.007 -21.435 0.162 1.00 83.44 269 GLY A C 1
ATOM 2023 O O . GLY A 1 269 ? -17.970 -21.583 -0.598 1.00 83.44 269 GLY A O 1
ATOM 2024 N N . PRO A 1 270 ? -16.738 -20.242 0.723 1.00 77.81 270 PRO A N 1
ATOM 2025 C CA . PRO A 1 270 ? -17.524 -19.036 0.462 1.00 77.81 270 PRO A CA 1
ATOM 2026 C C . PRO A 1 270 ? -17.406 -18.546 -0.986 1.00 77.81 270 PRO A C 1
ATOM 2028 O O . PRO A 1 270 ? -18.405 -18.148 -1.583 1.00 77.81 270 PRO A O 1
ATOM 2031 N N . LEU A 1 271 ? -16.214 -18.643 -1.583 1.00 70.38 271 LEU A N 1
ATOM 2032 C CA . LEU A 1 271 ? -15.945 -18.164 -2.942 1.00 70.38 271 LEU A CA 1
ATOM 2033 C C . LEU A 1 271 ? -16.688 -19.001 -4.000 1.00 70.38 271 LEU A C 1
ATOM 2035 O O . LEU A 1 271 ? -17.288 -18.459 -4.924 1.00 70.38 271 LEU A O 1
ATOM 2039 N N . CYS A 1 272 ? -16.769 -20.320 -3.804 1.00 74.94 272 CYS A N 1
ATOM 2040 C CA . CYS A 1 272 ? -17.580 -21.215 -4.634 1.00 74.94 272 CYS A CA 1
ATOM 2041 C C . CYS A 1 272 ? -19.094 -21.007 -4.465 1.00 74.94 272 CYS A C 1
ATOM 2043 O O . CYS A 1 272 ? -19.851 -21.301 -5.390 1.00 74.94 272 CYS A O 1
ATOM 2045 N N . LYS A 1 273 ? -19.558 -20.519 -3.305 1.00 78.19 273 LYS A N 1
ATOM 2046 C CA . LYS A 1 273 ? -20.970 -20.140 -3.108 1.00 78.19 273 LYS A CA 1
ATOM 2047 C C . LYS A 1 273 ? -21.301 -18.822 -3.806 1.00 78.19 273 LYS A C 1
ATOM 2049 O O . LYS A 1 273 ? -22.394 -1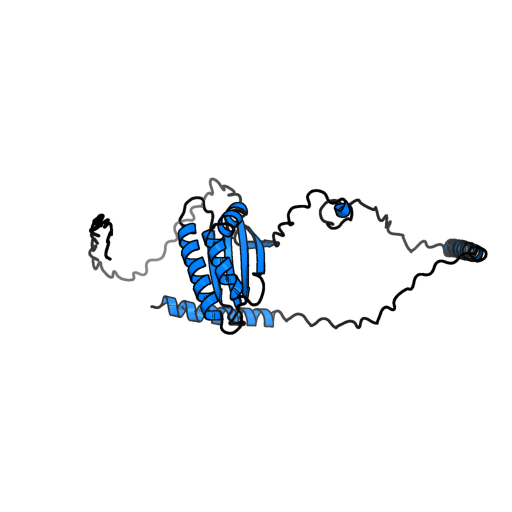8.697 -4.346 1.00 78.19 273 LYS A O 1
ATOM 2054 N N . LEU A 1 274 ? -20.355 -17.884 -3.842 1.00 73.81 274 LEU A N 1
ATOM 2055 C CA . LEU A 1 274 ? -20.522 -16.589 -4.500 1.00 73.81 274 LEU A CA 1
ATOM 2056 C C . LEU A 1 274 ? -20.572 -16.710 -6.033 1.00 73.81 274 LEU A C 1
ATOM 2058 O O . LEU A 1 274 ? -21.293 -15.964 -6.677 1.00 73.81 274 LEU A O 1
ATOM 2062 N N . LEU A 1 275 ? -19.858 -17.684 -6.607 1.00 72.12 275 LEU A N 1
ATOM 2063 C CA . LEU A 1 275 ? -19.814 -17.942 -8.055 1.00 72.12 275 LEU A CA 1
ATOM 2064 C C . LEU A 1 275 ? -20.980 -18.798 -8.593 1.00 72.12 275 LEU A C 1
ATOM 2066 O O . LEU A 1 275 ? -21.006 -19.113 -9.782 1.00 72.12 275 LEU A O 1
ATOM 2070 N N . ARG A 1 276 ? -21.916 -19.231 -7.737 1.00 70.88 276 ARG A N 1
ATOM 2071 C CA . ARG A 1 276 ? -23.100 -20.023 -8.134 1.00 70.88 276 ARG A CA 1
ATOM 2072 C C . ARG A 1 276 ? -24.381 -19.195 -8.300 1.00 70.88 276 ARG A C 1
ATOM 2074 O O . ARG A 1 276 ? -25.404 -19.776 -8.657 1.00 70.88 276 ARG A O 1
ATOM 2081 N N . HIS A 1 277 ? -24.325 -17.890 -8.050 1.00 58.53 277 HIS A N 1
ATOM 2082 C CA . HIS A 1 277 ? -25.415 -16.934 -8.254 1.00 58.53 277 HIS A CA 1
ATOM 2083 C C . HIS A 1 277 ? -25.050 -15.943 -9.357 1.00 58.53 277 HIS A C 1
ATOM 2085 O O . HIS A 1 277 ? -25.996 -15.479 -10.030 1.00 58.53 277 HIS A O 1
#